Protein AF-A0A835KYF4-F1 (afdb_monomer)

Sequence (254 aa):
MPAEIASSVGGKVQNKGADIDALCVATAHREKEYFSALYTIKNRLVKDLIAVKNAYVPVIKLNFDGIEIDLLFARLPLSKIPGRGIYSNALGYLGGVSWAMLVARTCQLYPNALPATLVHKFFLIFCQWRWPLPVLLKRVDPVRLGFPVWDPRVNLADRYHLMPVITPVNPQQNSTFNVSASTRSVMVEELKIGPTATVDKLLNKRRWADLFENTEFFSQYKYYLVLMASFVSPDDQLQWSGRFESRIRHLIGQ

Secondary structure (DSSP, 8-state):
-------S----PPPS---EEEEEEEEGGGHHHHHHHHHTT--TTEEEEEEE-SSSS-EEEEEETTEEEEEEEEEE--SS----S-B-TTTTSB-HHHHHHHHHHHHHH-TT--HHHHHHHHHHHHHS--TTSPB-SSPPP----SS----TTT-TGGGG-SS-BB-SSSSP-BTTTT--HHHHHHHHHHHHHHHHHHHHHHTTSS-SGGGGPPP-HHHH-S--PPP----SSHHHHHHHHHHHHHHHGGGS--

InterPro domains:
  IPR007010 Poly(A) polymerase, RNA-binding domain [PF04926] (216-253)
  IPR007012 Poly(A) polymerase, central domain [PF04928] (84-213)
  IPR011068 Nucleotidyltransferase, class I-like, C-terminal [SSF55003] (216-252)
  IPR043519 Nucleotidyltransferase superfamily [SSF81301] (12-81)
  IPR048840 Poly(A) polymerase, nucleotidyltransferase domain [PF20750] (7-82)

Solvent-accessible surface area (backbone atoms only — not comparable to full-atom values): 15466 Å² total; per-residue (Å²): 139,79,84,87,88,91,81,88,79,85,83,73,89,79,66,100,72,73,67,43,82,40,81,46,76,47,36,61,90,44,53,69,55,56,58,50,59,51,63,68,61,74,45,98,61,54,40,76,74,43,76,44,74,90,46,100,63,25,34,34,38,30,28,50,86,85,35,46,33,40,38,35,44,47,75,38,98,35,100,58,76,67,48,78,79,58,75,34,45,57,64,15,32,46,36,71,70,45,51,51,51,56,51,51,41,40,42,72,77,42,78,87,54,52,71,76,54,44,57,32,48,42,22,52,49,62,45,66,52,69,64,49,60,67,48,64,78,59,83,83,74,88,81,76,87,84,64,81,55,70,40,51,89,80,38,71,74,53,60,70,42,55,56,33,35,41,49,79,56,87,66,30,40,57,67,33,72,56,36,29,73,66,46,47,50,54,48,42,56,59,28,57,51,38,39,59,54,41,49,36,33,75,71,68,73,47,58,76,65,69,76,50,50,65,58,65,65,87,74,73,53,99,75,84,86,87,86,85,84,87,64,95,44,74,68,51,40,67,69,42,47,63,59,53,51,52,49,53,41,70,77,71,54,125

Mean predicted aligned error: 14.29 Å

Organism: Spodoptera exigua (NCBI:txid7107)

Structure (mmCIF, N/CA/C/O backbone):
data_AF-A0A835KYF4-F1
#
_entry.id   AF-A0A835KYF4-F1
#
loop_
_atom_site.group_PDB
_atom_site.id
_atom_site.type_symbol
_atom_site.label_atom_id
_atom_site.label_alt_id
_atom_site.label_comp_id
_atom_site.label_asym_id
_atom_site.label_entity_id
_atom_site.label_seq_id
_atom_site.pdbx_PDB_ins_code
_atom_site.Cartn_x
_atom_site.Cartn_y
_atom_site.Cartn_z
_atom_site.occupancy
_atom_site.B_iso_or_equiv
_atom_site.auth_seq_id
_atom_site.auth_comp_id
_atom_site.auth_asym_id
_atom_site.auth_atom_id
_atom_site.pdbx_PDB_model_num
ATOM 1 N N . MET A 1 1 ? -43.256 29.824 20.037 1.00 21.52 1 MET A N 1
ATOM 2 C CA . MET A 1 1 ? -42.481 28.784 20.750 1.00 21.52 1 MET A CA 1
ATOM 3 C C . MET A 1 1 ? -43.081 27.432 20.381 1.00 21.52 1 MET A C 1
ATOM 5 O O . MET A 1 1 ? -44.304 27.371 20.355 1.00 21.52 1 MET A O 1
ATOM 9 N N . PRO A 1 2 ? -42.280 26.396 20.087 1.00 33.78 2 PRO A N 1
ATOM 10 C CA . PRO A 1 2 ? -41.532 26.172 18.832 1.00 33.78 2 PRO A CA 1
ATOM 11 C C . PRO A 1 2 ? -41.967 24.826 18.169 1.00 33.78 2 PRO A C 1
ATOM 13 O O . PRO A 1 2 ? -42.753 24.097 18.761 1.00 33.78 2 PRO A O 1
ATOM 16 N N . ALA A 1 3 ? -41.720 24.504 16.888 1.00 36.12 3 ALA A N 1
ATOM 17 C CA . ALA A 1 3 ? -40.445 24.279 16.177 1.00 36.12 3 ALA A CA 1
ATOM 18 C C . ALA A 1 3 ? -39.514 23.280 16.904 1.00 36.12 3 ALA A C 1
ATOM 20 O O . ALA A 1 3 ? -39.400 23.366 18.115 1.00 36.12 3 ALA A O 1
ATOM 21 N N . GLU A 1 4 ? -38.836 22.394 16.155 1.00 31.48 4 GLU A N 1
ATOM 22 C CA . GLU A 1 4 ? -38.022 21.234 16.611 1.00 31.48 4 GLU A CA 1
ATOM 23 C C . GLU A 1 4 ? -38.900 19.987 16.859 1.00 31.48 4 GLU A C 1
ATOM 25 O O . GLU A 1 4 ? -39.754 19.979 17.729 1.00 31.48 4 GLU A O 1
ATOM 30 N N . ILE A 1 5 ? -38.842 18.881 16.111 1.00 31.09 5 ILE A N 1
ATOM 31 C CA . ILE A 1 5 ? -37.703 18.144 15.556 1.00 31.09 5 ILE A CA 1
ATOM 32 C C . ILE A 1 5 ? -38.163 17.535 14.215 1.00 31.09 5 ILE A C 1
ATOM 34 O O . ILE A 1 5 ? -38.719 16.441 14.157 1.00 31.09 5 ILE A O 1
ATOM 38 N N . ALA A 1 6 ? -37.972 18.268 13.122 1.00 27.41 6 ALA A N 1
ATOM 39 C CA . ALA A 1 6 ? -38.214 17.793 11.760 1.00 27.41 6 ALA A CA 1
ATOM 40 C C . ALA A 1 6 ? -36.942 17.981 10.921 1.00 27.41 6 ALA A C 1
ATOM 42 O O . ALA A 1 6 ? -36.917 18.726 9.949 1.00 27.41 6 ALA A O 1
ATOM 43 N N . SER A 1 7 ? -35.854 17.332 11.333 1.00 30.28 7 SER A N 1
ATOM 44 C CA . SER A 1 7 ? -34.683 17.066 10.493 1.00 30.28 7 SER A CA 1
ATOM 45 C C . SER A 1 7 ? -33.848 15.965 11.153 1.00 30.28 7 SER A C 1
ATOM 47 O O . SER A 1 7 ? -33.409 16.126 12.286 1.00 30.28 7 SER A O 1
ATOM 49 N N . SER A 1 8 ? -33.687 14.810 10.496 1.00 30.67 8 SER A N 1
ATOM 50 C CA . SER A 1 8 ? -32.489 13.937 10.619 1.00 30.67 8 SER A CA 1
ATOM 51 C C . SER A 1 8 ? -32.650 12.514 10.076 1.00 30.67 8 SER A C 1
ATOM 53 O O . SER A 1 8 ? -31.661 11.791 10.060 1.00 30.67 8 SER A O 1
ATOM 55 N N . VAL A 1 9 ? -33.811 12.078 9.576 1.00 32.47 9 VAL A N 1
ATOM 56 C CA . VAL A 1 9 ? -33.918 10.715 9.011 1.00 32.47 9 VAL A CA 1
ATOM 57 C C . VAL A 1 9 ? -34.718 10.714 7.713 1.00 32.47 9 VAL A C 1
ATOM 59 O O . VAL A 1 9 ? -35.796 10.142 7.597 1.00 32.47 9 VAL A O 1
ATOM 62 N N . GLY A 1 10 ? -34.175 11.393 6.705 1.00 25.22 10 GLY A N 1
ATOM 63 C CA . GLY A 1 10 ? -34.598 11.225 5.319 1.00 25.22 10 GLY A CA 1
ATOM 64 C C . GLY A 1 10 ? -33.954 9.976 4.733 1.00 25.22 10 GLY A C 1
ATOM 65 O O . GLY A 1 10 ? -33.000 10.081 3.968 1.00 25.22 10 GLY A O 1
ATOM 66 N N . GLY A 1 11 ? -34.458 8.798 5.107 1.00 32.75 11 GLY A N 1
ATOM 67 C CA . GLY A 1 11 ? -34.168 7.570 4.380 1.00 32.75 11 GLY A CA 1
ATOM 68 C C . GLY A 1 11 ? -34.662 7.714 2.943 1.00 32.75 11 GLY A C 1
ATOM 69 O O . GLY A 1 11 ? -35.866 7.758 2.699 1.00 32.75 11 GLY A O 1
ATOM 70 N N . LYS A 1 12 ? -33.736 7.803 1.988 1.00 25.67 12 LYS A N 1
ATOM 71 C CA . LYS A 1 12 ? -34.030 7.562 0.577 1.00 25.67 12 LYS A CA 1
ATOM 72 C C . LYS A 1 12 ? -33.429 6.223 0.187 1.00 25.67 12 LYS A C 1
ATOM 74 O O . LYS A 1 12 ? -32.223 6.024 0.219 1.00 25.67 12 LYS A O 1
ATOM 79 N N . VAL A 1 13 ? -34.336 5.313 -0.143 1.00 37.34 13 VAL A N 1
ATOM 80 C CA . VAL A 1 13 ? -34.099 4.031 -0.802 1.00 37.34 13 VAL A CA 1
ATOM 81 C C . VAL A 1 13 ? -33.210 4.266 -2.028 1.00 37.34 13 VAL A C 1
ATOM 83 O O . VAL A 1 13 ? -33.614 4.997 -2.932 1.00 37.34 13 VAL A O 1
ATOM 86 N N . GLN A 1 14 ? -32.016 3.670 -2.069 1.00 30.59 14 GLN A N 1
ATOM 87 C CA . GLN A 1 14 ? -31.172 3.670 -3.267 1.00 30.59 14 GLN A CA 1
ATOM 88 C C . GLN A 1 14 ? -31.349 2.353 -4.034 1.00 30.59 14 GLN A C 1
ATOM 90 O O . GLN A 1 14 ? -31.212 1.256 -3.492 1.00 30.59 14 GLN A O 1
ATOM 95 N N . ASN A 1 15 ? -31.728 2.512 -5.304 1.00 30.33 15 ASN A N 1
ATOM 96 C CA . ASN A 1 15 ? -31.930 1.475 -6.311 1.00 30.33 15 ASN A CA 1
ATOM 97 C C . ASN A 1 15 ? -30.608 0.796 -6.721 1.00 30.33 15 ASN A C 1
ATOM 99 O O . ASN A 1 15 ? -29.521 1.296 -6.452 1.00 30.33 15 ASN A O 1
ATOM 103 N N . LYS A 1 16 ? -30.718 -0.344 -7.420 1.00 36.78 16 LYS A N 1
ATOM 104 C CA . LYS A 1 16 ? -29.606 -1.059 -8.073 1.00 36.78 16 LYS A CA 1
ATOM 105 C C . LYS A 1 16 ? -28.748 -0.102 -8.921 1.00 36.78 16 LYS A C 1
ATOM 107 O O . LYS A 1 16 ? -29.185 0.314 -9.988 1.00 36.78 16 LYS A O 1
ATOM 112 N N . GLY A 1 17 ? -27.540 0.178 -8.436 1.00 39.50 17 GLY A N 1
ATOM 113 C CA . GLY A 1 17 ? -26.557 1.084 -9.038 1.00 39.50 17 GLY A CA 1
ATOM 114 C C . GLY A 1 17 ? -25.824 1.858 -7.944 1.00 39.50 17 GLY A C 1
ATOM 115 O O . GLY A 1 17 ? -25.960 3.065 -7.872 1.00 39.50 17 GLY A O 1
ATOM 116 N N . ALA A 1 18 ? -25.171 1.152 -7.014 1.00 39.59 18 ALA A N 1
ATOM 117 C CA . ALA A 1 18 ? -24.560 1.778 -5.844 1.00 39.59 18 ALA A CA 1
ATOM 118 C C . ALA A 1 18 ? -23.304 2.571 -6.236 1.00 39.59 18 ALA A C 1
ATOM 120 O O . ALA A 1 18 ? -22.334 1.983 -6.724 1.00 39.59 18 ALA A O 1
ATOM 121 N N . ASP A 1 19 ? -23.347 3.876 -5.986 1.00 43.97 19 ASP A N 1
ATOM 122 C CA . ASP A 1 19 ? -22.224 4.801 -6.111 1.00 43.97 19 ASP A CA 1
ATOM 123 C C . ASP A 1 19 ? -21.113 4.409 -5.116 1.00 43.97 19 ASP A C 1
ATOM 125 O O . ASP A 1 19 ? -21.383 4.059 -3.963 1.00 43.97 19 ASP A O 1
ATOM 129 N N . ILE A 1 20 ? -19.850 4.426 -5.550 1.00 44.12 20 ILE A N 1
ATOM 130 C CA . ILE A 1 20 ? -18.690 4.195 -4.677 1.00 44.12 20 ILE A CA 1
ATOM 131 C C . ILE A 1 20 ? -18.086 5.547 -4.294 1.00 44.12 20 ILE A C 1
ATOM 133 O O . ILE A 1 20 ? -17.357 6.143 -5.086 1.00 44.12 20 ILE A O 1
ATOM 137 N N . ASP A 1 21 ? -18.300 5.974 -3.051 1.00 43.69 21 ASP A N 1
ATOM 138 C CA . ASP A 1 21 ? -17.586 7.104 -2.452 1.00 43.69 21 ASP A CA 1
ATOM 139 C C . ASP A 1 21 ? -16.234 6.642 -1.889 1.00 43.69 21 ASP A C 1
ATOM 141 O O . ASP A 1 21 ? -16.168 5.846 -0.946 1.00 43.69 21 ASP A O 1
ATOM 145 N N . ALA A 1 22 ? -15.124 7.145 -2.430 1.00 43.03 22 ALA A N 1
ATOM 146 C CA . ALA A 1 22 ? -13.790 6.876 -1.898 1.00 43.03 22 ALA A CA 1
ATOM 147 C C . ALA A 1 22 ? -13.038 8.175 -1.603 1.00 43.03 22 ALA A C 1
ATOM 149 O O . ALA A 1 22 ? -12.931 9.063 -2.441 1.00 43.03 22 ALA A O 1
ATOM 150 N N . LEU A 1 23 ? -12.467 8.279 -0.402 1.00 41.41 23 LEU A N 1
ATOM 151 C CA . LEU A 1 23 ? -11.658 9.425 0.002 1.00 41.41 23 LEU A CA 1
ATOM 152 C C . LEU A 1 23 ? -10.177 9.160 -0.289 1.00 41.41 23 LEU A C 1
ATOM 154 O O . LEU A 1 23 ? -9.540 8.330 0.359 1.00 41.41 23 LEU A O 1
ATOM 158 N N . CYS A 1 24 ? -9.612 9.902 -1.234 1.00 45.00 24 CYS A N 1
ATOM 159 C CA . CYS A 1 24 ? -8.178 10.003 -1.430 1.00 45.00 24 CYS A CA 1
ATOM 160 C C . CYS A 1 24 ? -7.607 11.142 -0.581 1.00 45.00 24 CYS A C 1
ATOM 162 O O . CYS A 1 24 ? -8.080 12.276 -0.625 1.00 45.00 24 CYS A O 1
ATOM 164 N N . VAL A 1 25 ? -6.565 10.844 0.189 1.00 46.09 25 VAL A N 1
ATOM 165 C CA . VAL A 1 25 ? -5.910 11.798 1.084 1.00 46.09 25 VAL A CA 1
ATOM 166 C C . VAL A 1 25 ? -4.482 12.021 0.591 1.00 46.09 25 VAL A C 1
ATOM 168 O O . VAL A 1 25 ? -3.714 11.064 0.492 1.00 46.09 25 VAL A O 1
ATOM 171 N N . ALA A 1 26 ? -4.106 13.267 0.285 1.00 48.69 26 ALA A N 1
ATOM 172 C CA . ALA A 1 26 ? -2.743 13.602 -0.138 1.00 48.69 26 ALA A CA 1
ATOM 173 C C . ALA A 1 26 ? -2.256 14.941 0.438 1.00 48.69 26 ALA A C 1
ATOM 175 O O . ALA A 1 26 ? -3.041 15.790 0.866 1.00 48.69 26 ALA A O 1
ATOM 176 N N . THR A 1 27 ? -0.935 15.133 0.447 1.00 42.09 27 THR A N 1
ATOM 177 C CA . THR A 1 27 ? -0.298 16.384 0.881 1.00 42.09 27 THR A CA 1
ATOM 178 C C . THR A 1 27 ? -0.464 17.488 -0.155 1.00 42.09 27 THR A C 1
ATOM 180 O O . THR A 1 27 ? -0.480 17.233 -1.362 1.00 42.09 27 THR A O 1
ATOM 183 N N . ALA A 1 28 ? -0.520 18.735 0.318 1.00 46.00 28 ALA A N 1
ATOM 184 C CA . ALA A 1 28 ? -0.737 19.927 -0.506 1.00 46.00 28 ALA A CA 1
ATOM 185 C C . ALA A 1 28 ? 0.225 20.060 -1.709 1.00 46.00 28 ALA A C 1
ATOM 187 O O . ALA A 1 28 ? -0.144 20.629 -2.732 1.00 46.00 28 ALA A O 1
ATOM 188 N N . HIS A 1 29 ? 1.434 19.496 -1.633 1.00 51.06 29 HIS A N 1
ATOM 189 C CA . HIS A 1 29 ? 2.438 19.588 -2.701 1.00 51.06 29 HIS A CA 1
ATOM 190 C C . HIS A 1 29 ? 2.234 18.596 -3.860 1.00 51.06 29 HIS A C 1
ATOM 192 O O . HIS A 1 29 ? 2.844 18.772 -4.909 1.00 51.06 29 HIS A O 1
ATOM 198 N N . ARG A 1 30 ? 1.380 17.570 -3.706 1.00 50.94 30 ARG A N 1
ATOM 199 C CA . ARG A 1 30 ? 1.158 16.523 -4.727 1.00 50.94 30 ARG A CA 1
ATOM 200 C C . ARG A 1 30 ? -0.231 16.566 -5.366 1.00 50.94 30 ARG A C 1
ATOM 202 O O . ARG A 1 30 ? -0.591 15.658 -6.107 1.00 50.94 30 ARG A O 1
ATOM 209 N N . GLU A 1 31 ? -1.000 17.632 -5.140 1.00 50.78 31 GLU A N 1
ATOM 210 C CA . GLU A 1 31 ? -2.327 17.825 -5.746 1.00 50.78 31 GLU A CA 1
ATOM 211 C C . GLU A 1 31 ? -2.260 17.757 -7.282 1.00 50.78 31 GLU A C 1
ATOM 213 O O . GLU A 1 31 ? -2.999 17.004 -7.914 1.00 50.78 31 GLU A O 1
ATOM 218 N N . LYS A 1 32 ? -1.293 18.455 -7.896 1.00 51.28 32 LYS A N 1
ATOM 219 C CA . LYS A 1 32 ? -1.077 18.402 -9.352 1.00 51.28 32 LYS A CA 1
ATOM 220 C C . LYS A 1 32 ? -0.760 16.992 -9.854 1.00 51.28 32 LYS A C 1
ATOM 222 O O . LYS A 1 32 ? -1.222 16.632 -10.932 1.00 51.28 32 LYS A O 1
ATOM 227 N N . GLU A 1 33 ? -0.013 16.209 -9.077 1.00 54.75 33 GLU A N 1
ATOM 228 C CA . GLU A 1 33 ? 0.380 14.837 -9.418 1.00 54.75 33 GLU A CA 1
ATOM 229 C C . GLU A 1 33 ? -0.772 13.840 -9.269 1.00 54.75 33 GLU A C 1
ATOM 231 O O . GLU A 1 33 ? -0.898 12.927 -10.077 1.00 54.75 33 GLU A O 1
ATOM 236 N N . TYR A 1 34 ? -1.650 14.031 -8.280 1.00 53.25 34 TYR A N 1
ATOM 237 C CA . TYR A 1 34 ? -2.863 13.229 -8.117 1.00 53.25 34 TYR A CA 1
ATOM 238 C C . TYR A 1 34 ? -3.783 13.373 -9.333 1.00 53.25 34 TYR A C 1
ATOM 240 O O . TYR A 1 34 ? -4.160 12.383 -9.964 1.00 53.25 34 TYR A O 1
ATOM 248 N N . PHE A 1 35 ? -4.078 14.614 -9.727 1.00 54.59 35 PHE A N 1
ATOM 249 C CA . PHE A 1 35 ? -4.917 14.862 -10.894 1.00 54.59 35 PHE A CA 1
ATOM 250 C C . PHE A 1 35 ? -4.217 14.460 -12.205 1.00 54.59 35 PHE A C 1
ATOM 252 O O . PHE A 1 35 ? -4.889 13.934 -13.088 1.00 54.59 35 PHE A O 1
ATOM 259 N N . SER A 1 36 ? -2.894 14.638 -12.353 1.00 53.25 36 SER A N 1
ATOM 260 C CA . SER A 1 36 ? -2.168 14.243 -13.576 1.00 53.25 36 SER A CA 1
ATOM 261 C C . SER A 1 36 ? -2.010 12.724 -13.731 1.00 53.25 36 SER A C 1
ATOM 263 O O . SER A 1 36 ? -2.220 12.198 -14.828 1.00 53.25 36 SER A O 1
ATOM 265 N N . ALA A 1 37 ? -1.734 11.994 -12.645 1.00 46.41 37 ALA A N 1
ATOM 266 C CA . ALA A 1 37 ? -1.675 10.534 -12.646 1.00 46.41 37 ALA A CA 1
ATOM 267 C C . ALA A 1 37 ? -3.019 9.918 -13.068 1.00 46.41 37 ALA A C 1
ATOM 269 O O . ALA A 1 37 ? -3.035 8.911 -13.769 1.00 46.41 37 ALA A O 1
ATOM 270 N N . LEU A 1 38 ? -4.141 10.562 -12.727 1.00 49.62 38 LEU A N 1
ATOM 271 C CA . LEU A 1 38 ? -5.488 10.096 -13.070 1.00 49.62 38 LEU A CA 1
ATOM 272 C C . LEU A 1 38 ? -5.905 10.404 -14.516 1.00 49.62 38 LEU A C 1
ATOM 274 O O . LEU A 1 38 ? -6.565 9.572 -15.135 1.00 49.62 38 LEU A O 1
ATOM 278 N N . TYR A 1 39 ? -5.449 11.511 -15.119 1.00 45.66 39 TYR A N 1
ATOM 279 C CA . TYR A 1 39 ? -5.618 11.720 -16.571 1.00 45.66 39 TYR A CA 1
ATOM 280 C C . TYR A 1 39 ? -4.859 10.682 -17.410 1.00 45.66 39 TYR A C 1
ATOM 282 O O . TYR A 1 39 ? -5.252 10.410 -18.544 1.00 45.66 39 TYR A O 1
ATOM 290 N N . THR A 1 40 ? -3.826 10.060 -16.837 1.00 44.81 40 THR A N 1
ATOM 291 C CA . THR A 1 40 ? -3.079 8.957 -17.461 1.00 44.81 40 THR A CA 1
ATOM 292 C C . THR A 1 40 ? -3.880 7.640 -17.450 1.00 44.81 40 THR A C 1
ATOM 294 O O . THR A 1 40 ? -3.588 6.737 -18.227 1.00 44.81 40 THR A O 1
ATOM 297 N N . ILE A 1 41 ? -4.944 7.541 -16.637 1.00 44.31 41 ILE A N 1
ATOM 298 C CA . ILE A 1 41 ? -5.859 6.381 -16.564 1.00 44.31 41 ILE A CA 1
ATOM 299 C C . ILE A 1 41 ? -6.991 6.474 -17.612 1.00 44.31 41 ILE A C 1
ATOM 301 O O . ILE A 1 41 ? -7.870 5.616 -17.659 1.00 44.31 41 ILE A O 1
ATOM 305 N N . LYS A 1 42 ? -6.976 7.467 -18.519 1.00 45.41 42 LYS A N 1
ATOM 306 C CA . LYS A 1 42 ? -7.907 7.505 -19.661 1.00 45.41 42 LYS A CA 1
ATOM 307 C C . LYS A 1 42 ? -7.725 6.263 -20.551 1.00 45.41 42 LYS A C 1
ATOM 309 O O . LYS A 1 42 ? -6.853 6.214 -21.411 1.00 45.41 42 LYS A O 1
ATOM 314 N N . ASN A 1 43 ? -8.589 5.271 -20.359 1.00 51.78 43 ASN A N 1
ATOM 315 C CA . ASN A 1 43 ? -8.747 4.077 -21.191 1.00 51.78 43 ASN A CA 1
ATOM 316 C C . ASN A 1 43 ? -10.245 3.916 -21.525 1.00 51.78 43 ASN A C 1
ATOM 318 O O . ASN A 1 43 ? -11.094 4.447 -20.815 1.00 51.78 43 ASN A O 1
ATOM 322 N N . ARG A 1 44 ? -10.587 3.164 -22.578 1.00 49.88 44 ARG A N 1
ATOM 323 C CA . ARG A 1 44 ? -11.949 2.914 -23.096 1.00 49.88 44 ARG A CA 1
ATOM 324 C C . ARG A 1 44 ? -12.970 2.411 -22.058 1.00 49.88 44 ARG A C 1
ATOM 326 O O . ARG A 1 44 ? -14.164 2.460 -22.333 1.00 49.88 44 ARG A O 1
ATOM 333 N N . LEU A 1 45 ? -12.512 1.916 -20.905 1.00 45.97 45 LEU A N 1
ATOM 334 C CA . LEU A 1 45 ? -13.341 1.398 -19.806 1.00 45.97 45 LEU A CA 1
ATOM 335 C C . LEU A 1 45 ? -13.749 2.461 -18.772 1.00 45.97 45 LEU A C 1
ATOM 337 O O . LEU A 1 45 ? -14.668 2.218 -17.996 1.00 45.97 45 LEU A O 1
ATOM 341 N N . VAL A 1 46 ? -13.076 3.614 -18.757 1.00 57.03 46 VAL A N 1
ATOM 342 C CA . VAL A 1 46 ? -13.417 4.753 -17.897 1.00 57.03 46 VAL A CA 1
ATOM 343 C C . VAL A 1 46 ? -14.221 5.737 -18.738 1.00 57.03 46 VAL A C 1
ATOM 345 O O . VAL A 1 46 ? -13.686 6.363 -19.656 1.00 57.03 46 VAL A O 1
ATOM 348 N N . LYS A 1 47 ? -15.509 5.856 -18.435 1.00 61.28 47 LYS A N 1
ATOM 349 C CA . LYS A 1 47 ? -16.419 6.834 -19.033 1.00 61.28 47 LYS A CA 1
ATOM 350 C C . LYS A 1 47 ? -16.672 7.958 -18.034 1.00 61.28 47 LYS A C 1
ATOM 352 O O . LYS A 1 47 ? -16.394 7.812 -16.849 1.00 61.28 47 LYS A O 1
ATOM 357 N N . ASP A 1 48 ? -17.123 9.103 -18.531 1.00 75.25 48 ASP A N 1
ATOM 358 C CA . ASP A 1 48 ? -17.615 10.207 -17.696 1.00 75.25 48 ASP A CA 1
ATOM 359 C C . ASP A 1 48 ? -16.629 10.681 -16.608 1.00 75.25 48 ASP A C 1
ATOM 361 O O . ASP A 1 48 ? -17.022 11.113 -15.529 1.00 75.25 48 ASP A O 1
ATOM 365 N N . LEU A 1 49 ? -15.321 10.609 -16.897 1.00 66.94 49 LEU A N 1
ATOM 366 C CA . LEU A 1 49 ? -14.267 11.096 -16.006 1.00 66.94 49 LEU A CA 1
ATOM 367 C C . LEU A 1 49 ? -14.322 12.626 -15.916 1.00 66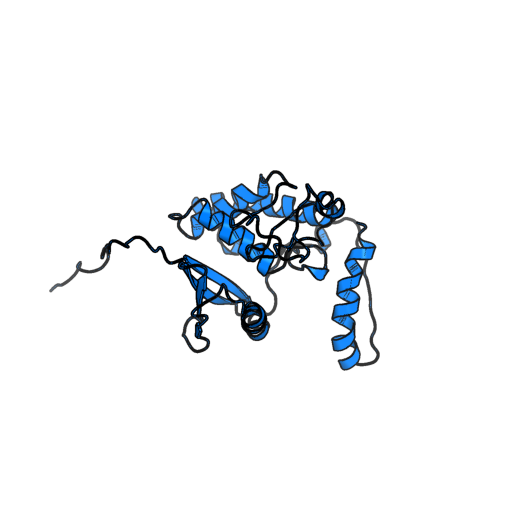.94 49 LEU A C 1
ATOM 369 O O . LEU A 1 49 ? -13.882 13.329 -16.831 1.00 66.94 49 LEU A O 1
ATOM 373 N N . ILE A 1 50 ? -14.800 13.135 -14.785 1.00 71.06 50 ILE A N 1
ATOM 374 C CA . ILE A 1 50 ? -14.939 14.559 -14.495 1.00 71.06 50 ILE A CA 1
ATOM 375 C C . ILE A 1 50 ? -14.135 14.880 -13.238 1.00 71.06 50 ILE A C 1
ATOM 377 O O . ILE A 1 50 ? -14.430 14.400 -12.150 1.00 71.06 50 ILE A O 1
ATOM 381 N N . ALA A 1 51 ? -13.129 15.741 -13.377 1.00 59.44 51 ALA A N 1
ATOM 382 C CA . ALA A 1 51 ? -12.382 16.273 -12.242 1.00 59.44 51 ALA A CA 1
ATOM 383 C C . ALA A 1 51 ? -12.906 17.669 -11.881 1.00 59.44 51 ALA A C 1
ATOM 385 O O . ALA A 1 51 ? -12.678 18.633 -12.614 1.00 59.44 51 ALA A O 1
ATOM 386 N N . VAL A 1 52 ? -13.567 17.788 -10.732 1.00 68.62 52 VAL A N 1
ATOM 387 C CA . VAL A 1 52 ? -14.038 19.058 -10.172 1.00 68.62 52 VAL A CA 1
ATOM 388 C C . VAL A 1 52 ? -12.998 19.564 -9.178 1.00 68.62 52 VAL A C 1
ATOM 390 O O . VAL A 1 52 ? -12.971 19.173 -8.014 1.00 68.62 52 VAL A O 1
ATOM 393 N N . LYS A 1 53 ? -12.105 20.431 -9.662 1.00 61.28 53 LYS A N 1
ATOM 394 C CA . LYS A 1 53 ? -10.948 20.926 -8.894 1.00 61.28 53 LYS A CA 1
ATOM 395 C C . LYS A 1 53 ? -11.268 22.126 -8.001 1.00 61.28 53 LYS A C 1
ATOM 397 O O . LYS A 1 53 ? -10.654 22.287 -6.958 1.00 61.28 53 LYS A O 1
ATOM 402 N N . ASN A 1 54 ? -12.242 22.946 -8.396 1.00 59.41 54 ASN A N 1
ATOM 403 C CA . ASN A 1 54 ? -12.545 24.230 -7.748 1.00 59.41 54 ASN A CA 1
ATOM 404 C C . ASN A 1 54 ? -13.703 24.145 -6.734 1.00 59.41 54 ASN A C 1
ATOM 406 O O . ASN A 1 54 ? -14.319 25.158 -6.417 1.00 59.41 54 ASN A O 1
ATOM 410 N N . ALA A 1 55 ? -14.042 22.943 -6.262 1.00 56.53 55 ALA A N 1
ATOM 411 C CA . ALA A 1 55 ? -15.051 22.750 -5.225 1.00 56.53 55 ALA A CA 1
ATOM 412 C C . ALA A 1 55 ? -14.435 22.888 -3.823 1.00 56.53 55 ALA A C 1
ATOM 414 O O . ALA A 1 55 ? -13.232 22.703 -3.648 1.00 56.53 55 ALA A O 1
ATOM 415 N N . TYR A 1 56 ? -15.272 23.161 -2.814 1.00 46.31 56 TYR A N 1
ATOM 416 C CA . TYR A 1 56 ? -14.848 23.195 -1.405 1.00 46.31 56 TYR A CA 1
ATOM 417 C C . TYR A 1 56 ? -14.144 21.890 -0.980 1.00 46.31 56 TYR A C 1
ATOM 419 O O . TYR A 1 56 ? -13.153 21.927 -0.254 1.00 46.31 56 TYR A O 1
ATOM 427 N N . VAL A 1 57 ? -14.607 20.750 -1.508 1.00 49.84 57 VAL A N 1
ATOM 428 C CA . VAL A 1 57 ? -13.899 19.462 -1.502 1.00 49.84 57 VAL A CA 1
ATOM 429 C C . VAL A 1 57 ? -13.718 19.030 -2.958 1.00 49.84 57 VAL A C 1
ATOM 431 O O . VAL A 1 57 ? -14.721 18.738 -3.616 1.00 49.84 57 VAL A O 1
ATOM 434 N N . PRO A 1 58 ? -12.487 19.012 -3.499 1.00 59.34 58 PRO A N 1
ATOM 435 C CA . PRO A 1 58 ? -12.262 18.557 -4.862 1.00 59.34 58 PRO A CA 1
ATOM 436 C C . PRO A 1 58 ? -12.687 17.095 -5.024 1.00 59.34 58 PRO A C 1
ATOM 438 O O . PRO A 1 58 ? -12.450 16.269 -4.143 1.00 59.34 58 PRO A O 1
ATOM 441 N N . VAL A 1 59 ? -13.312 16.765 -6.150 1.00 62.22 59 VAL A N 1
ATOM 442 C CA . VAL A 1 59 ? -13.832 15.417 -6.419 1.00 62.22 59 VAL A CA 1
ATOM 443 C C . VAL A 1 59 ? -13.509 15.003 -7.842 1.00 62.22 59 VAL A C 1
ATOM 445 O O . VAL A 1 59 ? -13.525 15.821 -8.764 1.00 62.22 59 VAL A O 1
ATOM 448 N N . ILE A 1 60 ? -13.204 13.726 -8.028 1.00 63.69 60 ILE A N 1
ATOM 449 C CA . ILE A 1 60 ? -13.107 13.110 -9.344 1.00 63.69 60 ILE A CA 1
ATOM 450 C C . ILE A 1 60 ? -14.226 12.096 -9.448 1.00 63.69 60 ILE A C 1
ATOM 452 O O . ILE A 1 60 ? -14.212 11.089 -8.751 1.00 63.69 60 ILE A O 1
ATOM 456 N N . LYS A 1 61 ? -15.173 12.372 -10.331 1.00 65.81 61 LYS A N 1
ATOM 457 C CA . LYS A 1 61 ? -16.245 11.452 -10.678 1.00 65.81 61 LYS A CA 1
ATOM 458 C C . LYS A 1 61 ? -15.812 10.646 -11.886 1.00 65.81 61 LYS A C 1
ATOM 460 O O . LYS A 1 61 ? -15.194 11.202 -12.797 1.00 65.81 61 LYS A O 1
ATOM 465 N N . LEU A 1 62 ? -16.101 9.357 -11.907 1.00 69.62 62 LEU A N 1
ATOM 466 C CA . LEU A 1 62 ? -15.903 8.525 -13.086 1.00 69.62 62 LEU A CA 1
ATOM 467 C C . LEU A 1 62 ? -16.904 7.381 -13.109 1.00 69.62 62 LEU A C 1
ATOM 469 O O . LEU A 1 62 ? -17.294 6.872 -12.065 1.00 69.62 62 LEU A O 1
ATOM 473 N N . ASN A 1 63 ? -17.269 6.946 -14.308 1.00 61.81 63 ASN A N 1
ATOM 474 C CA . ASN A 1 63 ? -18.024 5.725 -14.515 1.00 61.81 63 ASN A CA 1
ATOM 475 C C . ASN A 1 63 ? -17.063 4.617 -14.959 1.00 61.81 63 ASN A C 1
ATOM 477 O O . ASN A 1 63 ? -16.390 4.723 -15.989 1.00 61.81 63 ASN A O 1
ATOM 481 N N . PHE A 1 64 ? -16.978 3.554 -14.167 1.00 60.16 64 PHE A N 1
ATOM 482 C CA . PHE A 1 64 ? -16.179 2.379 -14.479 1.00 60.16 64 PHE A CA 1
ATOM 483 C C . PHE A 1 64 ? -17.106 1.187 -14.697 1.00 60.16 64 PHE A C 1
ATOM 485 O O . PHE A 1 64 ? -17.675 0.664 -13.744 1.00 60.16 64 PHE A O 1
ATOM 492 N N . ASP A 1 65 ? -17.252 0.756 -15.952 1.00 61.22 65 ASP A N 1
ATOM 493 C CA . ASP A 1 65 ? -18.071 -0.412 -16.321 1.00 61.22 65 ASP A CA 1
ATOM 494 C C . ASP A 1 65 ? -19.528 -0.354 -15.798 1.00 61.22 65 ASP A C 1
ATOM 496 O O . ASP A 1 65 ? -20.091 -1.344 -15.340 1.00 61.22 65 ASP A O 1
ATOM 500 N N . GLY A 1 66 ? -20.142 0.836 -15.836 1.00 56.38 66 GLY A N 1
ATOM 501 C CA . GLY A 1 66 ? -21.511 1.069 -15.365 1.00 56.38 66 GLY A CA 1
ATOM 502 C C . GLY A 1 66 ? -21.631 1.395 -13.873 1.00 56.38 66 GLY A C 1
ATOM 503 O O . GLY A 1 66 ? -22.748 1.582 -13.399 1.00 56.38 66 GLY A O 1
ATOM 504 N N . ILE A 1 67 ? -20.514 1.480 -13.145 1.00 55.38 67 ILE A N 1
ATOM 505 C CA . ILE A 1 67 ? -20.465 1.832 -11.721 1.00 55.38 67 ILE A CA 1
ATOM 506 C C . ILE A 1 67 ? -19.982 3.275 -11.584 1.00 55.38 67 ILE A C 1
ATOM 508 O O . ILE A 1 67 ? -18.884 3.602 -12.041 1.00 55.38 67 ILE A O 1
ATOM 512 N N . GLU A 1 68 ? -20.781 4.128 -10.949 1.00 57.19 68 GLU A N 1
ATOM 513 C CA . GLU A 1 68 ? -20.384 5.498 -10.621 1.00 57.19 68 GLU A CA 1
ATOM 514 C C . GLU A 1 68 ? -19.437 5.496 -9.414 1.00 57.19 68 GLU A C 1
ATOM 516 O O . GLU A 1 68 ? -19.673 4.836 -8.402 1.00 57.19 68 GLU A O 1
ATOM 521 N N . ILE A 1 69 ? -18.309 6.188 -9.549 1.00 58.00 69 ILE A N 1
ATOM 522 C CA . ILE A 1 69 ? -17.259 6.273 -8.537 1.00 58.00 69 ILE A CA 1
ATOM 523 C C . ILE A 1 69 ? -16.936 7.746 -8.304 1.00 58.00 69 ILE A C 1
ATOM 525 O O . ILE A 1 69 ? -16.448 8.430 -9.207 1.00 58.00 69 ILE A O 1
ATOM 529 N N . ASP A 1 70 ? -17.128 8.191 -7.067 1.00 58.06 70 ASP A N 1
ATOM 530 C CA . ASP A 1 70 ? -16.797 9.525 -6.585 1.00 58.06 70 ASP A CA 1
ATOM 531 C C . ASP A 1 70 ? -15.531 9.450 -5.717 1.00 58.06 70 ASP A C 1
ATOM 533 O O . ASP A 1 70 ? -15.532 9.031 -4.559 1.00 58.06 70 ASP A O 1
ATOM 537 N N . LEU A 1 71 ? -14.400 9.860 -6.288 1.00 57.81 71 LEU A N 1
ATOM 538 C CA . LEU A 1 71 ? -13.124 9.973 -5.588 1.00 57.81 71 LEU A CA 1
ATOM 539 C C . LEU A 1 71 ? -12.996 11.374 -4.984 1.00 57.81 71 LEU A C 1
ATOM 541 O O . LEU A 1 71 ? -12.543 12.316 -5.641 1.00 57.81 71 LEU A O 1
ATOM 545 N N . LEU A 1 72 ? -13.387 11.521 -3.724 1.00 55.91 72 LEU A N 1
ATOM 546 C CA . LEU A 1 72 ? -13.193 12.746 -2.955 1.00 55.91 72 LEU A CA 1
ATOM 547 C C . LEU A 1 72 ? -11.706 12.942 -2.656 1.00 55.91 72 LEU A C 1
ATOM 549 O O . LEU A 1 72 ? -11.000 11.993 -2.328 1.00 55.91 72 LEU A O 1
ATOM 553 N N . PHE A 1 73 ? -11.220 14.174 -2.734 1.00 51.19 73 PHE A N 1
ATOM 554 C CA . PHE A 1 73 ? -9.845 14.521 -2.404 1.00 51.19 73 PHE A CA 1
ATOM 555 C C . PHE A 1 73 ? -9.804 15.373 -1.136 1.00 51.19 73 PHE A C 1
ATOM 557 O O . PHE A 1 73 ? -10.276 16.509 -1.115 1.00 51.19 73 PHE A O 1
ATOM 564 N N . ALA A 1 74 ? -9.192 14.844 -0.077 1.00 46.53 74 ALA A N 1
ATOM 565 C CA . ALA A 1 74 ? -8.846 15.620 1.104 1.00 46.53 74 ALA A CA 1
ATOM 566 C C . ALA A 1 74 ? -7.401 16.111 1.002 1.00 46.53 74 ALA A C 1
ATOM 568 O O . ALA A 1 74 ? -6.441 15.335 1.070 1.00 46.53 74 ALA A O 1
ATOM 569 N N . ARG A 1 75 ? -7.262 17.434 0.891 1.00 46.91 75 ARG A N 1
ATOM 570 C CA . ARG A 1 75 ? -5.980 18.127 0.987 1.00 46.91 75 ARG A CA 1
ATOM 571 C C . ARG A 1 75 ? -5.556 18.200 2.449 1.00 46.91 75 ARG A C 1
ATOM 573 O O . ARG A 1 75 ? -6.147 18.951 3.224 1.00 46.91 75 ARG A O 1
ATOM 580 N N . LEU A 1 76 ? -4.503 17.476 2.817 1.00 41.91 76 LEU A N 1
ATOM 581 C CA . LEU A 1 76 ? -3.866 17.672 4.116 1.00 41.91 76 LEU A CA 1
ATOM 582 C C . LEU A 1 76 ? -2.869 18.840 4.026 1.00 41.91 76 LEU A C 1
ATOM 584 O O . LEU A 1 76 ? -1.980 18.806 3.165 1.00 41.91 76 LEU A O 1
ATOM 588 N N . PRO A 1 77 ? -2.963 19.857 4.906 1.00 39.78 77 PRO A N 1
ATOM 589 C CA . PRO A 1 77 ? -2.006 20.960 4.994 1.00 39.78 77 PRO A CA 1
ATOM 590 C C . PRO A 1 77 ? -0.721 20.496 5.700 1.00 39.78 77 PRO A C 1
ATOM 592 O O . PRO A 1 77 ? -0.296 21.061 6.701 1.00 39.78 77 PRO A O 1
ATOM 595 N N . LEU A 1 78 ? -0.128 19.411 5.206 1.00 38.34 78 LEU A N 1
ATOM 596 C CA . LEU A 1 78 ? 1.082 18.812 5.749 1.00 38.34 78 LEU A CA 1
ATOM 597 C C . LEU A 1 78 ? 2.148 18.818 4.649 1.00 38.34 78 LEU A C 1
ATOM 599 O O . LEU A 1 78 ? 1.896 18.374 3.527 1.00 38.34 78 LEU A O 1
ATOM 603 N N . SER A 1 79 ? 3.341 19.324 4.965 1.00 35.44 79 SER A N 1
ATOM 604 C CA . SER A 1 79 ? 4.491 19.361 4.046 1.00 35.44 79 SER A CA 1
ATOM 605 C C . SER A 1 79 ? 5.127 17.980 3.827 1.00 35.44 79 SER A C 1
ATOM 607 O O . SER A 1 79 ? 5.881 17.778 2.878 1.00 35.44 79 SER A O 1
ATOM 609 N N . LYS A 1 80 ? 4.773 17.003 4.670 1.00 41.31 80 LYS A N 1
ATOM 610 C CA . LYS A 1 80 ? 5.094 15.573 4.577 1.00 41.31 80 LYS A CA 1
ATOM 611 C C . LYS A 1 80 ? 3.873 14.776 5.039 1.00 41.31 80 LYS A C 1
ATOM 613 O O . LYS A 1 80 ? 3.196 15.211 5.965 1.00 41.31 80 LYS A O 1
ATOM 618 N N . ILE A 1 81 ? 3.588 13.621 4.431 1.00 41.91 81 ILE A N 1
ATOM 619 C CA . ILE A 1 81 ? 2.668 12.654 5.052 1.00 41.91 81 ILE A CA 1
ATOM 620 C C . ILE A 1 81 ? 3.393 12.185 6.323 1.00 41.91 81 ILE A C 1
ATOM 622 O O . ILE A 1 81 ? 4.498 11.655 6.179 1.00 41.91 81 ILE A O 1
ATOM 626 N N . PRO A 1 82 ? 2.857 12.403 7.539 1.00 43.00 82 PRO A N 1
ATOM 627 C CA . PRO A 1 82 ? 3.409 11.788 8.739 1.00 43.00 82 PRO A CA 1
ATOM 628 C C . PRO A 1 82 ? 3.322 10.282 8.518 1.00 43.00 82 PRO A C 1
ATOM 630 O O . PRO A 1 82 ? 2.246 9.748 8.244 1.00 43.00 82 PRO A O 1
ATOM 633 N N . GLY A 1 83 ? 4.468 9.622 8.457 1.00 58.69 83 GLY A N 1
ATOM 634 C CA . GLY A 1 83 ? 4.560 8.315 7.834 1.00 58.69 83 GLY A CA 1
ATOM 635 C C . GLY A 1 83 ? 5.319 7.363 8.722 1.00 58.69 83 GLY A C 1
ATOM 636 O O . GLY A 1 83 ? 6.458 7.634 9.088 1.00 58.69 83 GLY A O 1
ATOM 637 N N . ARG A 1 84 ? 4.733 6.191 8.952 1.00 70.38 84 ARG A N 1
ATOM 638 C CA . ARG A 1 84 ? 5.381 5.005 9.535 1.00 70.38 84 ARG A CA 1
ATOM 639 C C . ARG A 1 84 ? 6.493 4.417 8.637 1.00 70.38 84 ARG A C 1
ATOM 641 O O . ARG A 1 84 ? 6.765 3.230 8.675 1.00 70.38 84 ARG A O 1
ATOM 648 N N . GLY A 1 85 ? 7.073 5.214 7.732 1.00 74.19 85 GLY A N 1
ATOM 649 C CA . GLY A 1 85 ? 8.150 4.811 6.818 1.00 74.19 85 GLY A CA 1
ATOM 650 C C . GLY A 1 85 ? 7.762 3.892 5.648 1.00 74.19 85 GLY A C 1
ATOM 651 O O . GLY A 1 85 ? 8.636 3.518 4.876 1.00 74.19 85 GLY A O 1
ATOM 652 N N . ILE A 1 86 ? 6.480 3.552 5.469 1.00 82.81 86 ILE A N 1
ATOM 653 C CA . ILE A 1 86 ? 6.026 2.506 4.525 1.00 82.81 86 ILE A CA 1
ATOM 654 C C . ILE A 1 86 ? 5.375 3.018 3.222 1.00 82.81 86 ILE A C 1
ATOM 656 O O . ILE A 1 86 ? 4.577 2.314 2.603 1.00 82.81 86 ILE A O 1
ATOM 660 N N . TYR A 1 87 ? 5.681 4.245 2.784 1.00 83.69 87 TYR A N 1
ATOM 661 C CA . TYR A 1 87 ? 5.127 4.831 1.552 1.00 83.69 87 TYR A CA 1
ATOM 662 C C . TYR A 1 87 ? 6.238 5.215 0.565 1.00 83.69 87 TYR A C 1
ATOM 664 O O . TYR A 1 87 ? 6.857 6.264 0.720 1.00 83.69 87 TYR A O 1
ATOM 672 N N . SER A 1 88 ? 6.490 4.375 -0.448 1.00 78.50 88 SER A N 1
ATOM 673 C CA . SER A 1 88 ? 7.333 4.666 -1.627 1.00 78.50 88 SER A CA 1
ATOM 674 C C . SER A 1 88 ? 7.490 3.425 -2.519 1.00 78.50 88 SER A C 1
ATOM 676 O O . SER A 1 88 ? 8.240 2.509 -2.184 1.00 78.50 88 SER A O 1
ATOM 678 N N . ASN A 1 89 ? 6.867 3.413 -3.704 1.00 80.88 89 ASN A N 1
ATOM 679 C CA . ASN A 1 89 ? 7.056 2.316 -4.669 1.00 80.88 89 ASN A CA 1
ATOM 680 C C . ASN A 1 89 ? 8.502 2.199 -5.177 1.00 80.88 89 ASN A C 1
ATOM 682 O O . ASN A 1 89 ? 8.968 1.101 -5.475 1.00 80.88 89 ASN A O 1
ATOM 686 N N . ALA A 1 90 ? 9.226 3.319 -5.271 1.00 74.75 90 ALA A N 1
ATOM 687 C CA . ALA A 1 90 ? 10.615 3.324 -5.726 1.00 74.75 90 ALA A CA 1
ATOM 688 C C . ALA A 1 90 ? 11.539 2.557 -4.764 1.00 74.75 90 ALA A C 1
ATOM 690 O O . ALA A 1 90 ? 12.439 1.853 -5.223 1.00 74.75 90 ALA A O 1
ATOM 691 N N . LEU A 1 91 ? 11.260 2.645 -3.458 1.00 76.31 91 LEU A N 1
ATOM 692 C CA . LEU A 1 91 ? 12.016 1.994 -2.383 1.00 76.31 91 LEU A CA 1
ATOM 693 C C . LEU A 1 91 ? 11.504 0.586 -2.033 1.00 76.31 91 LEU A C 1
ATOM 695 O O . LEU A 1 91 ? 12.006 -0.022 -1.094 1.00 76.31 91 LEU A O 1
ATOM 699 N N . GLY A 1 92 ? 10.517 0.063 -2.766 1.00 82.19 92 GLY A N 1
ATOM 700 C CA . GLY A 1 92 ? 9.941 -1.263 -2.516 1.00 82.19 92 GLY A CA 1
ATOM 701 C C . GLY A 1 92 ? 8.800 -1.296 -1.497 1.00 82.19 92 GLY A C 1
ATOM 702 O O . GLY A 1 92 ? 8.371 -2.370 -1.095 1.00 82.19 92 GLY A O 1
ATOM 703 N N . TYR A 1 93 ? 8.268 -0.143 -1.100 1.00 86.69 93 TYR A N 1
ATOM 704 C CA . TYR A 1 93 ? 7.032 -0.039 -0.322 1.00 86.69 93 TYR A CA 1
ATOM 705 C C . TYR A 1 93 ? 5.819 0.207 -1.231 1.00 86.69 93 TYR A 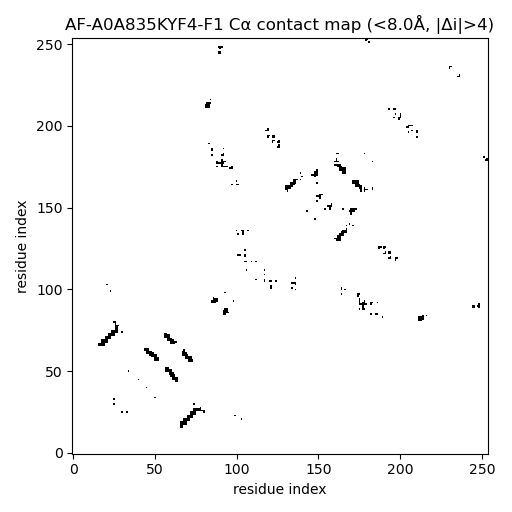C 1
ATOM 707 O O . TYR A 1 93 ? 5.927 0.241 -2.455 1.00 86.69 93 TYR A O 1
ATOM 715 N N . LEU A 1 94 ? 4.630 0.394 -0.660 1.00 85.69 94 LEU A N 1
ATOM 716 C CA . LEU A 1 94 ? 3.435 0.678 -1.452 1.00 85.69 94 LEU A CA 1
ATOM 717 C C . LEU A 1 94 ? 3.384 2.151 -1.891 1.00 85.69 94 LEU A C 1
ATOM 719 O O . LEU A 1 94 ? 3.683 3.066 -1.123 1.00 85.69 94 LEU A O 1
ATOM 723 N N . GLY A 1 95 ? 2.978 2.376 -3.143 1.00 82.06 95 GLY A N 1
ATOM 724 C CA . GLY A 1 95 ? 2.590 3.692 -3.655 1.00 82.06 95 GLY A CA 1
ATOM 725 C C . GLY A 1 95 ? 1.084 3.939 -3.529 1.00 82.06 95 GLY A C 1
ATOM 726 O O . GLY A 1 95 ? 0.324 3.038 -3.175 1.00 82.06 95 GLY A O 1
ATOM 727 N N . GLY A 1 96 ? 0.639 5.153 -3.866 1.00 79.00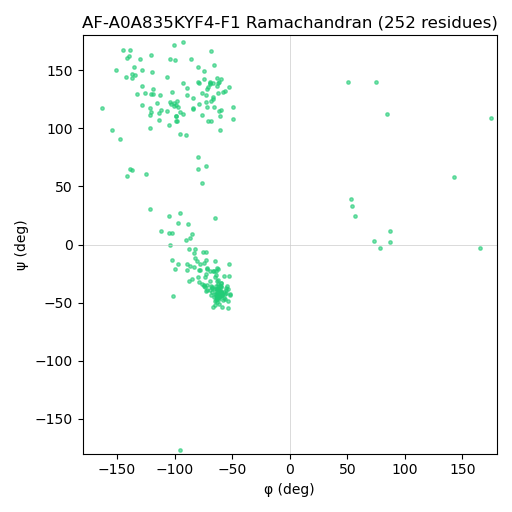 96 GLY A N 1
ATOM 728 C CA . GLY A 1 96 ? -0.759 5.575 -3.705 1.00 79.00 96 GLY A CA 1
ATOM 729 C C . GLY A 1 96 ? -1.779 4.669 -4.401 1.00 79.00 96 GLY A C 1
ATOM 730 O O . GLY A 1 96 ? -2.787 4.320 -3.798 1.00 79.00 96 GLY A O 1
ATOM 731 N N . VAL A 1 97 ? -1.490 4.209 -5.624 1.00 78.56 97 VAL A N 1
ATOM 732 C CA . VAL A 1 97 ? -2.383 3.295 -6.363 1.00 78.56 97 VAL A CA 1
ATOM 733 C C . VAL A 1 97 ? -2.527 1.952 -5.642 1.00 78.56 97 VAL A C 1
ATOM 735 O O . VAL A 1 97 ? -3.635 1.441 -5.507 1.00 78.56 97 VAL A O 1
ATOM 738 N N . SER A 1 98 ? -1.431 1.396 -5.121 1.00 86.19 98 SER A N 1
ATOM 739 C CA . SER A 1 98 ? -1.459 0.136 -4.373 1.00 86.19 98 SER A CA 1
ATOM 740 C C . SER A 1 98 ? -2.287 0.270 -3.095 1.00 86.19 98 SER A C 1
ATOM 742 O O . SER A 1 98 ? -3.162 -0.556 -2.848 1.00 86.19 98 SER A O 1
ATOM 744 N N . TRP A 1 99 ? -2.077 1.343 -2.321 1.00 85.88 99 TRP A N 1
ATOM 745 C CA . TRP A 1 99 ? -2.881 1.629 -1.128 1.00 85.88 99 TRP A CA 1
ATOM 746 C C . TRP A 1 99 ? -4.366 1.800 -1.461 1.00 85.88 99 TRP A C 1
ATOM 748 O O . TRP A 1 99 ? -5.208 1.209 -0.788 1.00 85.88 99 TRP A O 1
ATOM 758 N N . ALA A 1 100 ? -4.693 2.532 -2.529 1.00 79.19 100 ALA A N 1
ATOM 759 C CA . ALA A 1 100 ? -6.071 2.719 -2.973 1.00 79.19 100 ALA A CA 1
ATOM 760 C C . ALA A 1 100 ? -6.752 1.387 -3.322 1.00 79.19 100 ALA A C 1
ATOM 762 O O .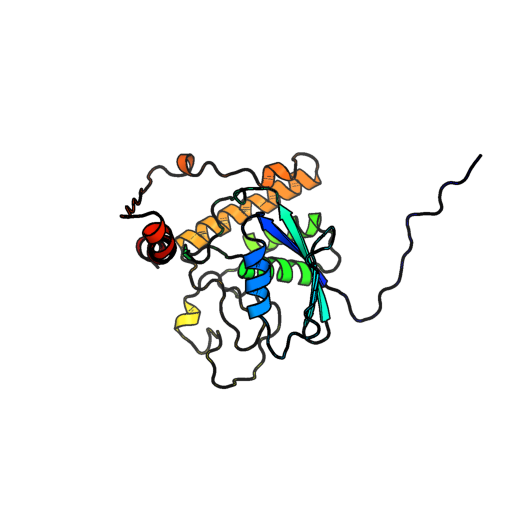 ALA A 1 100 ? -7.899 1.170 -2.943 1.00 79.19 100 ALA A O 1
ATOM 763 N N . MET A 1 101 ? -6.043 0.460 -3.976 1.00 87.19 101 MET A N 1
ATOM 764 C CA . MET A 1 101 ? -6.585 -0.869 -4.274 1.00 87.19 101 MET A CA 1
ATOM 765 C C . MET A 1 101 ? -6.796 -1.718 -3.013 1.00 87.19 101 MET A C 1
ATOM 767 O O . MET A 1 101 ? -7.803 -2.416 -2.912 1.00 87.19 101 MET A O 1
ATOM 771 N N . LEU A 1 102 ? -5.906 -1.643 -2.019 1.00 90.56 102 LEU A N 1
ATOM 772 C CA . LEU A 1 102 ? -6.122 -2.320 -0.734 1.00 90.56 102 LEU A CA 1
ATOM 773 C C . LEU A 1 102 ? -7.357 -1.763 0.002 1.00 90.56 102 LEU A C 1
ATOM 775 O O . LEU A 1 102 ? -8.178 -2.523 0.526 1.00 90.56 102 LEU A O 1
ATOM 779 N N . VAL A 1 103 ? -7.528 -0.439 0.002 1.00 84.44 103 VAL A N 1
ATOM 780 C CA . VAL A 1 103 ? -8.709 0.222 0.579 1.00 84.44 103 VAL A CA 1
ATOM 781 C C . VAL A 1 103 ? -9.974 -0.186 -0.174 1.00 84.44 103 VAL A C 1
ATOM 783 O O . VAL A 1 103 ? -10.918 -0.662 0.451 1.00 84.44 103 VAL A O 1
ATOM 786 N N . ALA A 1 104 ? -9.973 -0.116 -1.506 1.00 79.81 104 ALA A N 1
ATOM 787 C CA . ALA A 1 104 ? -11.105 -0.534 -2.330 1.00 79.81 104 ALA A CA 1
ATOM 788 C C . ALA A 1 104 ? -11.492 -1.997 -2.067 1.00 79.81 104 ALA A C 1
ATOM 790 O O . ALA A 1 104 ? -12.675 -2.310 -1.930 1.00 79.81 104 ALA A O 1
ATOM 791 N N . ARG A 1 105 ? -10.510 -2.895 -1.901 1.00 92.12 105 ARG A N 1
ATOM 792 C CA . ARG A 1 105 ? -10.778 -4.292 -1.536 1.00 92.12 105 ARG A CA 1
ATOM 793 C C . ARG A 1 105 ? -11.457 -4.414 -0.170 1.00 92.12 105 ARG A C 1
ATOM 795 O O . ARG A 1 105 ? -12.333 -5.258 -0.002 1.00 92.12 105 ARG A O 1
ATOM 802 N N . THR A 1 106 ? -11.068 -3.581 0.792 1.00 85.88 106 THR A N 1
ATOM 803 C CA . THR A 1 106 ? -11.708 -3.531 2.116 1.00 85.88 106 THR A CA 1
ATOM 804 C C . THR A 1 106 ? -13.162 -3.088 1.991 1.00 85.88 106 THR A C 1
ATOM 806 O O . THR A 1 106 ? -14.040 -3.742 2.550 1.00 85.88 106 THR A O 1
ATOM 809 N N . CYS A 1 107 ? -13.431 -2.043 1.203 1.00 85.38 107 CYS A N 1
ATOM 810 C CA . CYS A 1 107 ? -14.789 -1.560 0.945 1.00 85.38 107 CYS A CA 1
ATOM 811 C C . CYS A 1 107 ? -15.665 -2.635 0.284 1.00 85.38 107 CYS A C 1
ATOM 813 O O . CYS A 1 107 ? -16.797 -2.840 0.704 1.00 85.38 107 CYS A O 1
ATOM 815 N N . GLN A 1 108 ? -15.131 -3.395 -0.680 1.00 84.19 108 GLN A N 1
ATOM 816 C CA . GLN A 1 108 ? -15.857 -4.510 -1.311 1.00 84.19 108 GLN A CA 1
ATOM 817 C C . GLN A 1 108 ? -16.275 -5.602 -0.318 1.00 84.19 108 GLN A C 1
ATOM 819 O O . GLN A 1 108 ? -17.322 -6.223 -0.483 1.00 84.19 108 GLN A O 1
ATOM 824 N N . LEU A 1 109 ? -15.444 -5.866 0.693 1.00 83.75 109 LEU A N 1
ATOM 825 C CA . LEU A 1 109 ? -15.720 -6.877 1.715 1.00 83.75 109 LEU A CA 1
ATOM 826 C C . LEU A 1 109 ? -16.706 -6.380 2.782 1.00 83.75 109 LEU A C 1
ATOM 828 O O . LEU A 1 109 ? -17.342 -7.196 3.447 1.00 83.75 109 LEU A O 1
ATOM 832 N N . TYR A 1 110 ? -16.842 -5.061 2.938 1.00 83.69 110 TYR A N 1
ATOM 833 C CA . TYR A 1 110 ? -17.665 -4.420 3.962 1.00 83.69 110 TYR A CA 1
ATOM 834 C C . TYR A 1 110 ? -18.440 -3.213 3.389 1.00 83.69 110 TYR A C 1
ATOM 836 O O . TYR A 1 110 ? -18.209 -2.084 3.822 1.00 83.69 110 TYR A O 1
ATOM 844 N N . PRO A 1 111 ? -19.381 -3.425 2.447 1.00 82.00 111 PRO A N 1
ATOM 845 C CA . PRO A 1 111 ? -19.997 -2.345 1.661 1.00 82.00 111 PRO A CA 1
ATOM 846 C C . PRO A 1 111 ? -20.826 -1.352 2.486 1.00 82.00 111 PRO A C 1
ATOM 848 O O . PRO A 1 111 ? -20.952 -0.197 2.109 1.00 82.00 111 PRO A O 1
ATOM 851 N N . ASN A 1 112 ? -21.359 -1.786 3.630 1.00 84.88 112 ASN A N 1
ATOM 852 C CA . ASN A 1 112 ? -22.211 -0.963 4.496 1.00 84.88 112 ASN A CA 1
ATOM 853 C C . ASN A 1 112 ? -21.481 -0.484 5.764 1.00 84.88 112 ASN A C 1
ATOM 855 O O . ASN A 1 112 ? -22.117 -0.021 6.710 1.00 84.88 112 ASN A O 1
ATOM 859 N N . ALA A 1 113 ? -20.160 -0.674 5.849 1.00 75.81 113 ALA A N 1
ATOM 860 C CA . ALA A 1 113 ? -19.402 -0.280 7.029 1.00 75.81 113 ALA A CA 1
ATOM 861 C C . ALA A 1 113 ? -19.114 1.225 7.030 1.00 75.81 113 ALA A C 1
ATOM 863 O O . ALA A 1 113 ? -18.747 1.812 6.017 1.00 75.81 113 ALA A O 1
ATOM 864 N N . LEU A 1 114 ? -19.213 1.836 8.211 1.00 80.88 114 LEU A N 1
ATOM 865 C CA . LEU A 1 114 ? -18.838 3.233 8.407 1.00 80.88 114 LEU A CA 1
ATOM 866 C C . LEU A 1 114 ? -17.323 3.428 8.203 1.00 80.88 114 LEU A C 1
ATOM 868 O O . LEU A 1 114 ? -16.551 2.504 8.483 1.00 80.88 114 LEU A O 1
ATOM 872 N N . PRO A 1 115 ? -16.854 4.636 7.831 1.00 81.19 115 PRO A N 1
ATOM 873 C CA . PRO A 1 115 ? -15.433 4.898 7.580 1.00 81.19 115 PRO A CA 1
ATOM 874 C C . PRO A 1 115 ? -14.497 4.471 8.721 1.00 81.19 115 PRO A C 1
ATOM 876 O O . PRO A 1 115 ? -13.481 3.820 8.489 1.00 81.19 115 PRO A O 1
ATOM 879 N N . ALA A 1 116 ? -14.864 4.755 9.974 1.00 76.75 116 ALA A N 1
ATOM 880 C CA . ALA A 1 116 ? -14.096 4.333 11.149 1.00 76.75 116 ALA A CA 1
ATOM 881 C C . ALA A 1 116 ? -13.958 2.802 11.248 1.00 76.75 116 ALA A C 1
ATOM 883 O O . ALA A 1 116 ? -12.893 2.279 11.584 1.00 76.75 116 ALA A O 1
ATOM 884 N N . THR A 1 117 ? -15.029 2.077 10.924 1.00 80.00 117 THR A N 1
ATOM 885 C CA . THR A 1 117 ? -15.038 0.614 10.883 1.00 80.00 117 THR A CA 1
ATOM 886 C C . THR A 1 117 ? -14.198 0.091 9.721 1.00 80.00 117 THR A C 1
ATOM 888 O O . THR A 1 117 ? -13.470 -0.881 9.908 1.00 80.00 117 THR A O 1
ATOM 891 N N . LEU A 1 118 ? -14.232 0.741 8.553 1.00 83.75 118 LEU A N 1
ATOM 892 C CA . LEU A 1 118 ? -13.401 0.376 7.401 1.00 83.75 118 LEU A CA 1
ATOM 893 C C . LEU A 1 118 ? -11.907 0.484 7.712 1.00 83.75 118 LEU A C 1
ATOM 895 O O . LEU A 1 118 ? -11.162 -0.421 7.351 1.00 83.75 118 LEU A O 1
ATOM 899 N N . VAL A 1 119 ? -11.469 1.514 8.445 1.00 83.88 119 VAL A N 1
ATOM 900 C CA . VAL A 1 119 ? -10.064 1.630 8.880 1.00 83.88 119 VAL A CA 1
ATOM 901 C C . VAL A 1 119 ? -9.667 0.450 9.772 1.00 83.88 119 VAL A C 1
ATOM 903 O O . VAL A 1 119 ? -8.630 -0.168 9.551 1.00 83.88 119 VAL A O 1
ATOM 906 N N . HIS A 1 120 ? -10.509 0.071 10.738 1.00 86.00 120 HIS A N 1
ATOM 907 C CA . HIS A 1 120 ? -10.260 -1.116 11.562 1.00 86.00 120 HIS A CA 1
ATOM 908 C C . HIS A 1 120 ? -10.208 -2.406 10.723 1.00 86.00 120 HIS A C 1
ATOM 910 O O . HIS A 1 120 ? -9.279 -3.206 10.859 1.00 86.00 120 HIS A O 1
ATOM 916 N N . LYS A 1 121 ? -11.183 -2.602 9.824 1.00 87.38 121 LYS A N 1
ATOM 917 C CA . LYS A 1 121 ? -11.244 -3.779 8.946 1.00 87.38 121 LYS A CA 1
ATOM 918 C C . LYS A 1 121 ? -10.051 -3.854 8.002 1.00 87.38 121 LYS A C 1
ATOM 920 O O . LYS A 1 121 ? -9.524 -4.944 7.819 1.00 87.38 121 LYS A O 1
ATOM 925 N N . PHE A 1 122 ? -9.588 -2.727 7.472 1.00 93.00 122 PHE A N 1
ATOM 926 C CA . PHE A 1 122 ? -8.402 -2.649 6.625 1.00 93.00 122 PHE A CA 1
ATOM 927 C C . PHE A 1 122 ? -7.195 -3.292 7.311 1.00 93.00 122 PHE A C 1
ATOM 929 O O . PHE A 1 122 ? -6.588 -4.220 6.775 1.00 93.00 122 PHE A O 1
ATOM 936 N N . PHE A 1 123 ? -6.886 -2.848 8.532 1.00 93.19 123 PHE A N 1
ATOM 937 C CA . PHE A 1 123 ? -5.767 -3.401 9.285 1.00 93.19 123 PHE A CA 1
ATOM 938 C C . PHE A 1 123 ? -5.972 -4.876 9.611 1.00 93.19 123 PHE A C 1
ATOM 940 O O . PHE A 1 123 ? -5.057 -5.666 9.405 1.00 93.19 123 PHE A O 1
ATOM 947 N N . LEU A 1 124 ? -7.172 -5.256 10.059 1.00 92.88 124 LEU A N 1
ATOM 948 C CA . LEU A 1 124 ? -7.499 -6.641 10.402 1.00 92.88 124 LEU A CA 1
ATOM 949 C C . LEU A 1 124 ? -7.309 -7.599 9.214 1.00 92.88 124 LEU A C 1
ATOM 951 O O . LEU A 1 124 ? -6.751 -8.680 9.377 1.00 92.88 124 LEU A O 1
ATOM 955 N N . ILE A 1 125 ? -7.749 -7.196 8.019 1.00 95.44 125 ILE A N 1
ATOM 956 C CA . ILE A 1 125 ? -7.620 -7.996 6.797 1.00 95.44 125 ILE A CA 1
ATOM 957 C C . ILE A 1 125 ? -6.150 -8.132 6.412 1.00 95.44 125 ILE A C 1
ATOM 959 O O . ILE A 1 125 ? -5.669 -9.245 6.206 1.00 95.44 125 ILE A O 1
ATOM 963 N N . PHE A 1 126 ? -5.429 -7.014 6.286 1.00 96.44 126 PHE A N 1
ATOM 964 C CA . PHE A 1 126 ? -4.102 -7.032 5.671 1.00 96.44 126 PHE A CA 1
ATOM 965 C C . PHE A 1 126 ? -2.976 -7.441 6.617 1.00 96.44 126 PHE A C 1
ATOM 967 O O . PHE A 1 126 ? -1.950 -7.921 6.131 1.00 96.44 126 PHE A O 1
ATOM 974 N N . CYS A 1 127 ? -3.170 -7.363 7.937 1.00 94.25 127 CYS A N 1
ATOM 975 C CA . CYS A 1 127 ? -2.232 -7.959 8.891 1.00 94.25 127 CYS A CA 1
ATOM 976 C C . CYS A 1 127 ? -2.323 -9.496 8.925 1.00 94.25 127 CYS A C 1
ATOM 978 O O . CYS A 1 127 ? -1.336 -10.157 9.245 1.00 94.25 127 CYS A O 1
ATOM 980 N N . GLN A 1 128 ? -3.475 -10.070 8.552 1.00 94.38 128 GLN A N 1
ATOM 981 C CA . GLN A 1 128 ? -3.715 -11.520 8.492 1.00 94.38 128 GLN A CA 1
ATOM 982 C C . GLN A 1 128 ? -3.710 -12.079 7.063 1.00 94.38 128 GLN A C 1
ATOM 984 O O . GLN A 1 128 ? -3.893 -13.283 6.858 1.00 94.38 128 GLN A O 1
ATOM 989 N N . TRP A 1 129 ? -3.514 -11.226 6.057 1.00 97.44 129 TRP A N 1
ATOM 990 C CA . TRP A 1 129 ? -3.566 -11.646 4.666 1.00 97.44 129 TRP A CA 1
ATOM 991 C C . TRP A 1 129 ? -2.470 -12.670 4.368 1.00 97.44 129 TRP A C 1
ATOM 993 O O . TRP A 1 129 ? -1.292 -12.472 4.673 1.00 97.44 129 TRP A O 1
ATOM 1003 N N . ARG A 1 130 ? -2.858 -13.783 3.738 1.00 97.00 130 ARG A N 1
ATOM 1004 C CA . ARG A 1 130 ? -1.963 -14.907 3.434 1.00 97.00 130 ARG A CA 1
ATOM 1005 C C . ARG A 1 130 ? -1.115 -14.619 2.194 1.00 97.00 130 ARG A C 1
ATOM 1007 O O . ARG A 1 130 ? -1.252 -15.275 1.166 1.00 97.00 130 ARG A O 1
ATOM 1014 N N . TRP A 1 131 ? -0.245 -13.619 2.279 1.00 96.56 131 TRP A N 1
ATOM 1015 C CA . TRP A 1 131 ? 0.749 -13.323 1.246 1.00 96.56 131 TRP A CA 1
ATOM 1016 C C . TRP A 1 131 ? 1.573 -14.584 0.903 1.00 96.56 131 TRP A C 1
ATOM 1018 O O . TRP A 1 131 ? 1.979 -15.287 1.834 1.00 96.56 131 TRP A O 1
ATOM 1028 N N . PRO A 1 132 ? 1.827 -14.892 -0.386 1.00 97.00 132 PRO A N 1
ATOM 1029 C CA . PRO A 1 132 ? 1.692 -14.024 -1.560 1.00 97.00 132 PRO A CA 1
ATOM 1030 C C . PRO A 1 132 ? 0.356 -14.152 -2.324 1.00 97.00 132 PRO A C 1
ATOM 1032 O O . PRO A 1 132 ? 0.320 -13.893 -3.525 1.00 97.00 132 PRO A O 1
ATOM 1035 N N . LEU A 1 133 ? -0.758 -14.546 -1.686 1.00 96.88 133 LEU A N 1
ATOM 1036 C CA . LEU A 1 133 ? -2.058 -14.519 -2.375 1.00 96.88 133 LEU A CA 1
ATOM 1037 C C . LEU A 1 133 ? -2.360 -13.104 -2.912 1.00 96.88 133 LEU A C 1
ATOM 1039 O O . LEU A 1 133 ? -2.216 -12.138 -2.158 1.00 96.88 133 LEU A O 1
ATOM 1043 N N . PRO A 1 134 ? -2.777 -12.957 -4.184 1.00 97.19 134 PRO A N 1
ATOM 1044 C CA . PRO A 1 134 ? -2.970 -11.647 -4.787 1.00 97.19 134 PRO A CA 1
ATOM 1045 C C . PRO A 1 134 ? -4.229 -10.954 -4.289 1.00 97.19 134 PRO A C 1
ATOM 1047 O O . PRO A 1 134 ? -5.287 -11.569 -4.136 1.00 97.19 134 PRO A O 1
ATOM 1050 N N . VAL A 1 135 ? -4.128 -9.639 -4.119 1.00 97.62 135 VAL A N 1
ATOM 1051 C CA . VAL A 1 135 ? -5.294 -8.779 -3.929 1.00 97.62 135 VAL A CA 1
ATOM 1052 C C . VAL A 1 135 ? -5.860 -8.413 -5.298 1.00 97.62 135 VAL A C 1
ATOM 1054 O O . VAL A 1 135 ? -5.189 -7.766 -6.103 1.00 97.62 135 VAL A O 1
ATOM 1057 N N . LEU A 1 136 ? -7.101 -8.835 -5.550 1.00 93.62 136 LEU A N 1
ATOM 1058 C CA . LEU A 1 136 ? -7.844 -8.591 -6.786 1.00 93.62 136 LEU A CA 1
ATOM 1059 C C . LEU A 1 136 ? -9.115 -7.787 -6.482 1.00 93.62 136 LEU A C 1
ATOM 1061 O O . LEU A 1 136 ? -9.865 -8.143 -5.571 1.00 93.62 136 LEU A O 1
ATOM 1065 N N . LEU A 1 137 ? -9.386 -6.745 -7.271 1.00 86.75 137 LEU A N 1
ATOM 1066 C CA . LEU A 1 137 ? -10.638 -5.973 -7.187 1.00 86.75 137 LEU A CA 1
ATOM 1067 C C . LEU A 1 137 ? -11.757 -6.529 -8.069 1.00 86.75 137 LEU A C 1
ATOM 1069 O O . LEU A 1 137 ? -12.930 -6.266 -7.827 1.00 86.75 137 LEU A O 1
ATOM 1073 N N . LYS A 1 138 ? -11.410 -7.302 -9.094 1.00 86.44 138 LYS A N 1
ATOM 1074 C CA . LYS A 1 138 ? -12.363 -7.975 -9.973 1.00 86.44 138 LYS A CA 1
ATOM 1075 C C . LYS A 1 138 ? -11.809 -9.325 -10.401 1.00 86.44 138 LYS A C 1
ATOM 1077 O O . LYS A 1 138 ? -10.625 -9.610 -10.209 1.00 86.44 138 LYS A O 1
ATOM 1082 N N . ARG A 1 139 ? -12.667 -10.162 -10.984 1.00 85.81 139 ARG A N 1
ATOM 1083 C CA . ARG A 1 139 ? -12.213 -11.397 -11.631 1.00 85.81 139 ARG A CA 1
ATOM 1084 C C . ARG A 1 139 ? -11.306 -11.040 -12.812 1.00 85.81 139 ARG A C 1
ATOM 1086 O O . ARG A 1 139 ? -11.524 -10.035 -13.484 1.00 85.81 139 ARG A O 1
ATOM 1093 N N . VAL A 1 140 ? -10.272 -11.849 -13.025 1.00 81.00 140 VAL A N 1
ATOM 1094 C CA . VAL A 1 140 ? -9.364 -11.679 -14.164 1.00 81.00 140 VAL A CA 1
ATOM 1095 C C . VAL A 1 140 ? -10.105 -12.105 -15.426 1.00 81.00 140 VAL A C 1
ATOM 1097 O O . VAL A 1 140 ? -10.586 -13.237 -15.507 1.00 81.00 140 VAL A O 1
ATOM 1100 N N . ASP A 1 141 ? -10.207 -11.193 -16.389 1.00 76.94 141 ASP A N 1
ATOM 1101 C CA . ASP A 1 141 ? -10.842 -11.468 -17.674 1.00 76.94 141 ASP A CA 1
ATOM 1102 C C . ASP A 1 141 ? -9.972 -12.442 -18.488 1.00 76.94 141 ASP A C 1
ATOM 1104 O O . ASP A 1 141 ? -8.750 -12.284 -18.528 1.00 76.94 141 ASP A O 1
ATOM 1108 N N . PRO A 1 142 ? -10.557 -13.437 -19.177 1.00 71.56 142 PRO A N 1
ATOM 1109 C CA . PRO A 1 142 ? -9.787 -14.402 -19.966 1.00 71.56 142 PRO A CA 1
ATOM 1110 C C . PRO A 1 142 ? -9.216 -13.806 -21.265 1.00 71.56 142 PRO A C 1
ATOM 1112 O O . PRO A 1 142 ? -8.467 -14.477 -21.974 1.00 71.56 142 PRO A O 1
ATOM 1115 N N . VAL A 1 143 ? -9.576 -12.564 -21.605 1.00 75.56 143 VAL A N 1
ATOM 1116 C CA . VAL A 1 143 ? -9.236 -11.920 -22.877 1.00 75.56 143 VAL A CA 1
ATOM 1117 C C . VAL A 1 143 ? -7.744 -11.591 -22.937 1.00 75.56 143 VAL A C 1
ATOM 1119 O O . VAL A 1 143 ? -7.275 -10.627 -22.333 1.00 75.56 143 VAL A O 1
ATOM 1122 N N . ARG A 1 144 ? -6.996 -12.360 -23.733 1.00 73.12 144 ARG A N 1
ATOM 1123 C CA . ARG A 1 144 ? -5.580 -12.105 -24.022 1.00 73.12 144 ARG A CA 1
ATOM 1124 C C . ARG A 1 144 ? -5.445 -11.380 -25.357 1.00 73.12 144 ARG A C 1
ATOM 1126 O O . ARG A 1 144 ? -5.593 -11.982 -26.411 1.00 73.12 144 ARG A O 1
ATOM 1133 N N . LEU A 1 145 ? -5.125 -10.090 -25.306 1.00 77.31 145 LEU A N 1
ATOM 1134 C CA . LEU A 1 145 ? -4.888 -9.250 -26.492 1.00 77.31 145 LEU A CA 1
ATOM 1135 C C . LEU A 1 145 ? -3.421 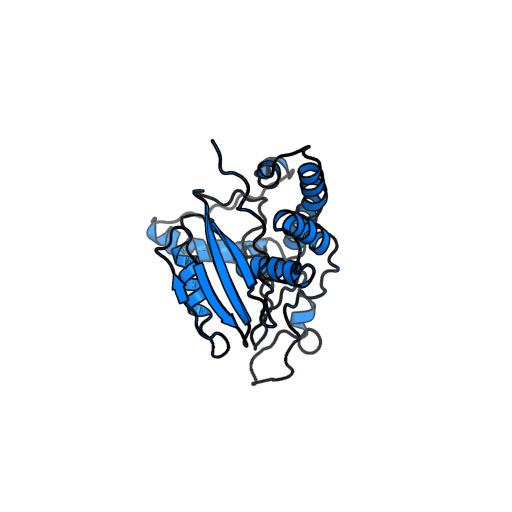-9.288 -26.972 1.00 77.31 145 LEU A C 1
ATOM 1137 O O . LEU A 1 145 ? -2.973 -8.378 -27.657 1.00 77.31 145 LEU A O 1
ATOM 1141 N N . GLY A 1 146 ? -2.644 -10.293 -26.553 1.00 79.62 146 GLY A N 1
ATOM 1142 C CA . GLY A 1 146 ? -1.204 -10.385 -26.836 1.00 79.62 146 GLY A CA 1
ATOM 1143 C C . GLY A 1 146 ? -0.308 -9.498 -25.959 1.00 79.62 146 GLY A C 1
ATOM 1144 O O . GLY A 1 146 ? 0.911 -9.580 -26.068 1.00 79.62 146 GLY A O 1
ATOM 1145 N N . PHE A 1 147 ? -0.877 -8.686 -25.061 1.00 84.00 147 PHE A N 1
ATOM 1146 C CA . PHE A 1 147 ? -0.108 -7.920 -24.075 1.00 84.00 147 PHE A CA 1
ATOM 1147 C C . PHE A 1 147 ? 0.315 -8.784 -22.875 1.00 84.00 147 PHE A C 1
ATOM 1149 O O . PHE A 1 147 ? -0.403 -9.727 -22.526 1.00 84.00 147 PHE A O 1
ATOM 1156 N N . PRO A 1 148 ? 1.433 -8.452 -22.199 1.00 84.50 148 PRO A N 1
ATOM 1157 C CA . PRO A 1 148 ? 1.805 -9.087 -20.940 1.00 84.50 148 PRO A CA 1
ATOM 1158 C C . PRO A 1 148 ? 0.701 -8.897 -19.898 1.00 84.50 148 PRO A C 1
ATOM 1160 O O . PRO A 1 148 ? 0.237 -7.779 -19.693 1.00 84.50 148 PRO A O 1
ATOM 1163 N N . VAL A 1 149 ? 0.302 -9.973 -19.226 1.00 89.94 149 VAL A N 1
ATOM 1164 C CA . VAL A 1 149 ? -0.670 -9.967 -18.124 1.00 89.94 149 VAL A CA 1
ATOM 1165 C C . VAL A 1 149 ? -0.039 -10.704 -16.954 1.00 89.94 149 VAL A C 1
ATOM 1167 O O . VAL A 1 149 ? 0.555 -11.763 -17.159 1.00 89.94 149 VAL A O 1
ATOM 1170 N N . TRP A 1 150 ? -0.177 -10.156 -15.748 1.00 92.31 150 TRP A N 1
ATOM 1171 C CA . TRP A 1 150 ? 0.268 -10.819 -14.529 1.00 92.31 150 TRP A CA 1
ATOM 1172 C C . TRP A 1 150 ? -0.486 -12.139 -14.347 1.00 92.31 150 TRP A C 1
ATOM 1174 O O . TRP A 1 150 ? -1.706 -12.154 -14.165 1.00 92.31 150 TRP A O 1
ATOM 1184 N N . ASP A 1 151 ? 0.236 -13.255 -14.411 1.00 92.06 151 ASP A N 1
ATOM 1185 C CA . ASP A 1 151 ? -0.329 -14.589 -14.221 1.00 92.06 151 ASP A CA 1
ATOM 1186 C C . ASP A 1 151 ? 0.757 -15.557 -13.723 1.00 92.06 151 ASP A C 1
ATOM 1188 O O . ASP A 1 151 ? 1.499 -16.119 -14.537 1.00 92.06 151 ASP A O 1
ATOM 1192 N N . PRO A 1 152 ? 0.837 -15.835 -12.406 1.00 93.25 152 PRO A N 1
ATOM 1193 C CA . PRO A 1 152 ? 1.863 -16.712 -11.840 1.00 93.25 152 PRO A CA 1
ATOM 1194 C C . PRO A 1 152 ? 1.752 -18.162 -12.325 1.00 93.25 152 PRO A C 1
ATOM 1196 O O . PRO A 1 152 ? 2.688 -18.944 -12.163 1.00 93.25 152 PRO A O 1
ATOM 1199 N N . ARG A 1 153 ? 0.636 -18.567 -12.942 1.00 90.88 153 ARG A N 1
ATOM 1200 C CA . ARG A 1 153 ? 0.502 -19.916 -13.513 1.00 90.88 153 ARG A CA 1
ATOM 1201 C C . ARG A 1 153 ? 1.309 -20.045 -14.801 1.00 90.88 153 ARG A C 1
ATOM 1203 O O . ARG A 1 153 ? 1.876 -21.106 -15.047 1.00 90.88 153 ARG A O 1
ATOM 1210 N N . VAL A 1 154 ? 1.388 -18.963 -15.576 1.00 89.12 154 VAL A N 1
ATOM 1211 C CA . VAL A 1 154 ? 2.008 -18.935 -16.907 1.00 89.12 154 VAL A CA 1
ATOM 1212 C C . VAL A 1 154 ? 3.411 -18.334 -16.859 1.00 89.12 154 VAL A C 1
ATOM 1214 O O . VAL A 1 154 ? 4.330 -18.887 -17.453 1.00 89.12 154 VAL A O 1
ATOM 1217 N N . ASN A 1 155 ? 3.594 -17.227 -16.141 1.00 89.94 155 ASN A N 1
ATOM 1218 C CA . ASN A 1 155 ? 4.864 -16.519 -16.058 1.00 89.94 155 ASN A CA 1
ATOM 1219 C C . ASN A 1 155 ? 5.610 -16.889 -14.769 1.00 89.94 155 ASN A C 1
ATOM 1221 O O . ASN A 1 155 ? 5.122 -16.664 -13.661 1.00 89.94 155 ASN A O 1
ATOM 1225 N N . LEU A 1 156 ? 6.818 -17.440 -14.916 1.00 92.25 156 LEU A N 1
ATOM 1226 C CA . LEU A 1 156 ? 7.649 -17.855 -13.786 1.00 92.25 156 LEU A CA 1
ATOM 1227 C C . LEU A 1 156 ? 8.063 -16.664 -12.910 1.00 92.25 156 LEU A C 1
ATOM 1229 O O . LEU A 1 156 ? 8.060 -16.791 -11.689 1.00 92.25 156 LEU A O 1
ATOM 1233 N N . ALA A 1 157 ? 8.360 -15.509 -13.515 1.00 92.31 157 ALA A N 1
ATOM 1234 C CA . ALA A 1 157 ? 8.752 -14.308 -12.777 1.00 92.31 157 ALA A CA 1
ATOM 1235 C C . ALA A 1 157 ? 7.643 -13.854 -11.815 1.00 92.31 157 ALA A C 1
ATOM 1237 O O . ALA A 1 157 ? 7.920 -13.459 -10.683 1.00 92.31 157 ALA A O 1
ATOM 1238 N N . ASP A 1 158 ? 6.379 -14.009 -12.221 1.00 94.69 158 ASP A N 1
ATOM 1239 C CA . ASP A 1 158 ? 5.240 -13.589 -11.409 1.00 94.69 158 ASP A CA 1
ATOM 1240 C C . ASP A 1 158 ? 5.091 -14.403 -10.117 1.00 94.69 158 ASP A C 1
ATOM 1242 O O . ASP A 1 158 ? 4.519 -13.898 -9.148 1.00 94.69 158 ASP A O 1
ATOM 1246 N N . ARG A 1 159 ? 5.638 -15.629 -10.074 1.00 95.31 159 ARG A N 1
ATOM 1247 C CA . ARG A 1 159 ? 5.598 -16.519 -8.900 1.00 95.31 159 ARG A CA 1
ATOM 1248 C C . ARG A 1 159 ? 6.454 -16.028 -7.739 1.00 95.31 159 ARG A C 1
ATOM 1250 O O . ARG A 1 159 ? 6.193 -16.415 -6.604 1.00 95.31 159 ARG A O 1
ATOM 1257 N N . TYR A 1 160 ? 7.456 -15.196 -8.014 1.00 94.62 160 TYR A N 1
ATOM 1258 C CA . TYR A 1 160 ? 8.366 -14.670 -6.997 1.00 94.62 160 TYR A CA 1
ATOM 1259 C C . TYR A 1 160 ? 7.854 -13.382 -6.339 1.00 94.62 160 TYR A C 1
ATOM 1261 O O . TYR A 1 160 ? 8.463 -12.889 -5.393 1.00 94.62 160 TYR A O 1
ATOM 1269 N N . HIS A 1 161 ? 6.720 -12.832 -6.789 1.00 96.50 161 HIS A N 1
ATOM 1270 C CA . HIS A 1 161 ? 6.141 -11.641 -6.175 1.00 96.50 161 HIS A CA 1
ATOM 1271 C C . HIS A 1 161 ? 5.648 -11.909 -4.748 1.00 96.50 161 HIS A C 1
ATOM 1273 O O . HIS A 1 161 ? 4.824 -12.788 -4.506 1.00 96.50 161 HIS A O 1
ATOM 1279 N N . LEU A 1 162 ? 6.110 -11.090 -3.801 1.00 96.62 162 LEU A N 1
ATOM 1280 C CA . LEU A 1 162 ? 5.917 -11.335 -2.370 1.00 96.62 162 LEU A CA 1
ATOM 1281 C C . LEU A 1 162 ? 4.607 -10.773 -1.804 1.00 96.62 162 LEU A C 1
ATOM 1283 O O . LEU A 1 162 ? 4.062 -11.328 -0.850 1.00 96.62 162 LEU A O 1
ATOM 1287 N N . MET A 1 163 ? 4.111 -9.667 -2.363 1.00 97.62 163 MET A N 1
ATOM 1288 C CA . MET A 1 163 ? 2.916 -8.966 -1.876 1.00 97.62 163 MET A CA 1
ATOM 1289 C C . MET A 1 163 ? 2.046 -8.442 -3.037 1.00 97.62 163 MET A C 1
ATOM 1291 O O . MET A 1 163 ? 1.878 -7.229 -3.155 1.00 97.62 163 MET A O 1
ATOM 1295 N N . PRO A 1 164 ? 1.549 -9.307 -3.945 1.00 97.81 164 PRO A N 1
ATOM 1296 C CA . PRO A 1 164 ? 0.942 -8.865 -5.201 1.00 97.81 164 PRO A CA 1
ATOM 1297 C C . PRO A 1 164 ? -0.395 -8.131 -5.012 1.00 97.81 164 PRO A C 1
ATOM 1299 O O . PRO A 1 164 ? -1.355 -8.680 -4.466 1.00 97.81 164 PRO A O 1
ATOM 1302 N N . VAL A 1 165 ? -0.472 -6.901 -5.526 1.00 96.50 165 VAL A N 1
ATOM 1303 C CA . VAL A 1 165 ? -1.703 -6.097 -5.613 1.00 96.50 165 VAL A CA 1
ATOM 1304 C C . VAL A 1 165 ? -1.948 -5.786 -7.081 1.00 96.50 165 VAL A C 1
ATOM 1306 O O . VAL A 1 165 ? -1.138 -5.124 -7.725 1.00 96.50 165 VAL A O 1
ATOM 1309 N N . ILE A 1 166 ? -3.029 -6.321 -7.639 1.00 94.62 166 ILE A N 1
ATOM 1310 C CA . ILE A 1 166 ? -3.180 -6.409 -9.092 1.00 94.62 166 ILE A CA 1
ATOM 1311 C C . ILE A 1 166 ? -4.117 -5.325 -9.608 1.00 94.62 166 ILE A C 1
ATOM 1313 O O . ILE A 1 166 ? -5.229 -5.154 -9.102 1.00 94.62 166 ILE A O 1
ATOM 1317 N N . THR A 1 167 ? -3.679 -4.620 -10.650 1.00 85.31 167 THR A N 1
ATOM 1318 C CA . THR A 1 167 ? -4.486 -3.594 -11.308 1.00 85.31 167 THR A CA 1
ATOM 1319 C C . THR A 1 167 ? -5.753 -4.209 -11.920 1.00 85.31 167 THR A C 1
ATOM 1321 O O . THR A 1 167 ? -5.704 -5.288 -12.513 1.00 85.31 167 THR A O 1
ATOM 1324 N N . PRO A 1 168 ? -6.917 -3.546 -11.804 1.00 82.69 168 PRO A N 1
ATOM 1325 C CA . PRO A 1 168 ? -8.186 -4.113 -12.265 1.00 82.69 168 PRO A CA 1
ATOM 1326 C C . PRO A 1 168 ? -8.381 -4.023 -13.785 1.00 82.69 168 PRO A C 1
ATOM 1328 O O . PRO A 1 168 ? -9.252 -4.694 -14.336 1.00 82.69 168 PRO A O 1
ATOM 1331 N N . VAL A 1 169 ? -7.618 -3.176 -14.477 1.00 81.75 169 VAL A N 1
ATOM 1332 C CA . VAL A 1 169 ? -7.774 -2.927 -15.916 1.00 81.75 169 VAL A CA 1
ATOM 1333 C C . VAL A 1 169 ? -6.917 -3.906 -16.710 1.00 81.75 169 VAL A C 1
ATOM 1335 O O . VAL A 1 169 ? -5.758 -4.115 -16.375 1.00 81.75 169 VAL A O 1
ATOM 1338 N N . ASN A 1 170 ? -7.485 -4.489 -17.767 1.00 77.00 170 ASN A N 1
ATOM 1339 C CA . ASN A 1 170 ? -6.741 -5.328 -18.705 1.00 77.00 170 ASN A CA 1
ATOM 1340 C C . ASN A 1 170 ? -5.797 -4.461 -19.570 1.00 77.00 170 ASN A C 1
ATOM 1342 O O . ASN A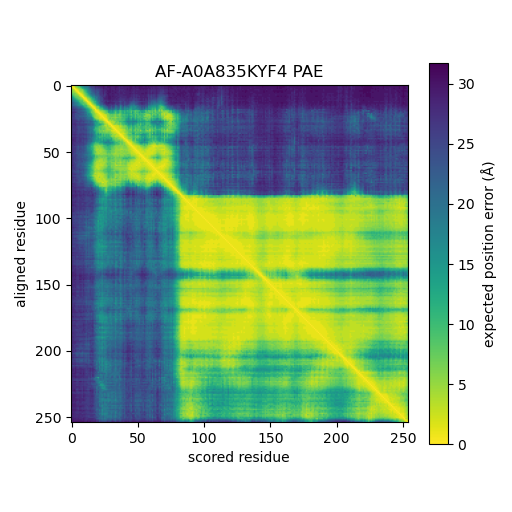 1 170 ? -6.263 -3.455 -20.116 1.00 77.00 170 ASN A O 1
ATOM 1346 N N . PRO A 1 171 ? -4.520 -4.841 -19.763 1.00 84.75 171 PRO A N 1
ATOM 1347 C CA . PRO A 1 171 ? -3.829 -5.981 -19.157 1.00 84.75 171 PRO A CA 1
ATOM 1348 C C . PRO A 1 171 ? -3.507 -5.768 -17.675 1.00 84.75 171 PRO A C 1
ATOM 1350 O O . PRO A 1 171 ? -2.900 -4.763 -17.299 1.00 84.75 171 PRO A O 1
ATOM 1353 N N . GLN A 1 172 ? -3.882 -6.736 -16.835 1.00 86.69 172 GLN A N 1
ATOM 1354 C CA . GLN A 1 172 ? -3.631 -6.657 -15.400 1.00 86.69 172 GLN A CA 1
ATOM 1355 C C . GLN A 1 172 ? -2.136 -6.774 -15.106 1.00 86.69 172 GLN A C 1
ATOM 1357 O O . GLN A 1 172 ? -1.433 -7.596 -15.693 1.00 86.69 172 GLN A O 1
ATOM 1362 N N . GLN A 1 173 ? -1.660 -5.964 -14.169 1.00 91.31 173 GLN A N 1
ATOM 1363 C CA . GLN A 1 173 ? -0.262 -5.883 -13.765 1.00 91.31 173 GLN A CA 1
ATOM 1364 C C . GLN A 1 173 ? -0.165 -5.849 -12.242 1.00 91.31 173 GLN A C 1
ATOM 1366 O O . GLN A 1 173 ? -1.075 -5.381 -11.558 1.00 91.31 173 GLN A O 1
ATOM 1371 N N . ASN A 1 174 ? 0.952 -6.325 -11.702 1.00 94.88 174 ASN A N 1
ATOM 1372 C CA . ASN A 1 174 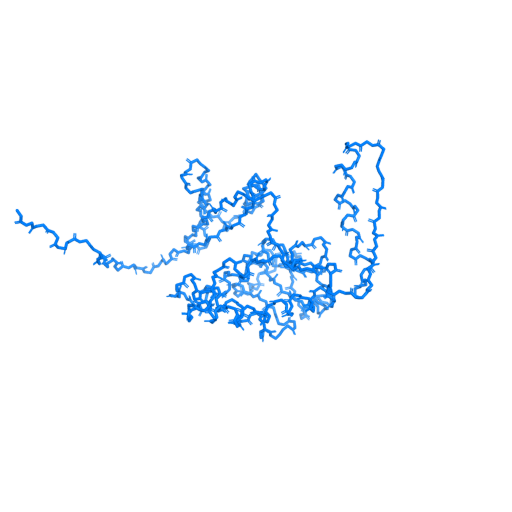? 1.238 -6.187 -10.280 1.00 94.88 174 ASN A CA 1
ATOM 1373 C C . ASN A 1 174 ? 1.735 -4.764 -9.985 1.00 94.88 174 ASN A C 1
ATOM 1375 O O . ASN A 1 174 ? 2.757 -4.358 -10.526 1.00 94.88 174 ASN A O 1
ATOM 1379 N N . SER A 1 175 ? 1.058 -4.006 -9.119 1.00 89.94 175 SER A N 1
ATOM 1380 C CA . SER A 1 175 ? 1.462 -2.641 -8.746 1.00 89.94 175 SER A CA 1
ATOM 1381 C C . SER A 1 175 ? 2.524 -2.589 -7.642 1.00 89.94 175 SER A C 1
ATOM 1383 O O . SER A 1 175 ? 3.032 -1.515 -7.325 1.00 89.94 175 SER A O 1
ATOM 1385 N N . THR A 1 176 ? 2.854 -3.731 -7.039 1.00 94.88 176 THR A N 1
ATOM 1386 C CA . THR A 1 176 ? 3.780 -3.877 -5.903 1.00 94.88 176 THR A CA 1
ATOM 1387 C C . THR A 1 176 ? 4.944 -4.812 -6.238 1.00 94.88 176 THR A C 1
ATOM 1389 O O . THR A 1 176 ? 5.501 -5.482 -5.372 1.00 94.88 176 THR A O 1
ATOM 1392 N N . PHE A 1 177 ? 5.346 -4.859 -7.510 1.00 92.38 177 PHE A N 1
ATOM 1393 C CA . PHE A 1 177 ? 6.436 -5.713 -7.994 1.00 92.38 177 PHE A CA 1
ATOM 1394 C C . PHE A 1 177 ? 7.812 -5.391 -7.380 1.00 92.38 177 PHE A C 1
ATOM 1396 O O . PHE A 1 177 ? 8.684 -6.249 -7.376 1.00 92.38 177 PHE A O 1
ATOM 1403 N N . ASN A 1 178 ? 8.011 -4.183 -6.835 1.00 90.69 178 ASN A N 1
ATOM 1404 C CA . ASN A 1 178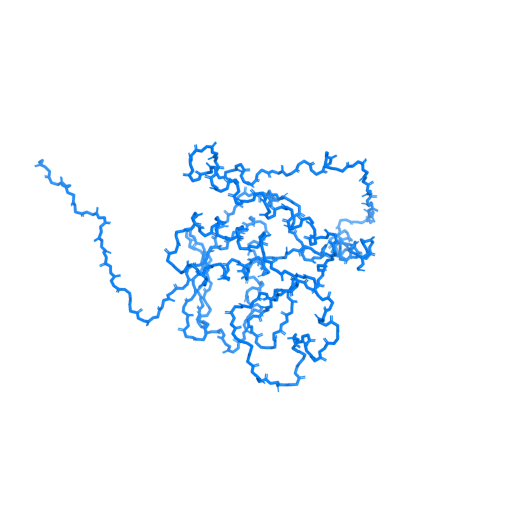 ? 9.260 -3.792 -6.166 1.00 90.69 178 ASN A CA 1
ATOM 1405 C C . ASN A 1 178 ? 9.356 -4.256 -4.701 1.00 90.69 178 ASN A C 1
ATOM 1407 O O . ASN A 1 178 ? 10.380 -4.001 -4.067 1.00 90.69 178 ASN A O 1
ATOM 1411 N N . VAL A 1 179 ? 8.310 -4.875 -4.142 1.00 93.88 179 VAL A N 1
ATOM 1412 C CA . VAL A 1 179 ? 8.315 -5.322 -2.743 1.00 93.88 179 VAL A CA 1
ATOM 1413 C C . VAL A 1 179 ? 9.326 -6.452 -2.553 1.00 93.88 179 VAL A C 1
ATOM 1415 O O . VAL A 1 179 ? 9.245 -7.485 -3.212 1.00 93.88 179 VAL A O 1
ATOM 1418 N N . SER A 1 180 ? 10.243 -6.253 -1.608 1.00 89.44 180 SER A N 1
ATOM 1419 C CA . SER A 1 180 ? 11.261 -7.214 -1.165 1.00 89.44 180 SER A CA 1
ATOM 1420 C C . SER A 1 180 ? 10.861 -7.902 0.144 1.00 89.44 180 SER A C 1
ATOM 1422 O O . SER A 1 180 ? 9.891 -7.513 0.800 1.00 89.44 180 SER A O 1
ATOM 1424 N N . ALA A 1 181 ? 11.618 -8.921 0.565 1.00 89.94 181 ALA A N 1
ATOM 1425 C CA . ALA A 1 181 ? 11.369 -9.605 1.837 1.00 89.94 181 ALA A CA 1
ATOM 1426 C C . ALA A 1 181 ? 11.443 -8.639 3.036 1.00 89.94 181 ALA A C 1
ATOM 1428 O O . ALA A 1 181 ? 10.579 -8.674 3.917 1.00 89.94 181 ALA A O 1
ATOM 1429 N N . SER A 1 182 ? 12.423 -7.731 3.033 1.00 85.25 182 SER A N 1
ATOM 1430 C CA . SER A 1 182 ? 12.626 -6.730 4.086 1.00 85.25 182 SER A CA 1
ATOM 1431 C C . SER A 1 182 ? 11.464 -5.737 4.164 1.00 85.25 182 SER A C 1
ATOM 1433 O O . SER A 1 182 ? 10.854 -5.573 5.218 1.00 85.25 182 SER A O 1
ATOM 1435 N N . THR A 1 183 ? 11.100 -5.122 3.035 1.00 87.31 183 THR A N 1
ATOM 1436 C CA . THR A 1 183 ? 10.010 -4.129 2.975 1.00 87.31 183 THR A CA 1
ATOM 1437 C C . THR A 1 183 ? 8.652 -4.757 3.284 1.00 87.31 183 THR A C 1
ATOM 1439 O O . THR A 1 183 ? 7.866 -4.172 4.029 1.00 87.31 183 THR A O 1
ATOM 1442 N N . ARG A 1 184 ? 8.392 -5.987 2.813 1.00 93.25 184 ARG A N 1
ATOM 1443 C CA . ARG A 1 184 ? 7.210 -6.770 3.211 1.00 93.25 184 ARG A CA 1
ATOM 1444 C C . ARG A 1 184 ? 7.149 -6.964 4.723 1.00 93.25 184 ARG A C 1
ATOM 1446 O O . ARG A 1 184 ? 6.080 -6.793 5.300 1.00 93.25 184 ARG A O 1
ATOM 1453 N N . SER A 1 185 ? 8.264 -7.336 5.349 1.00 89.69 185 SER A N 1
ATOM 1454 C CA . SER A 1 185 ? 8.306 -7.621 6.787 1.00 89.69 185 SER A CA 1
ATOM 1455 C C . SER A 1 185 ? 7.972 -6.373 7.605 1.00 89.69 185 SER A C 1
ATOM 1457 O O . SER A 1 185 ? 7.091 -6.430 8.458 1.00 89.69 185 SER A O 1
ATOM 1459 N N . VAL A 1 186 ? 8.574 -5.227 7.262 1.00 87.06 186 VAL A N 1
ATOM 1460 C CA . VAL A 1 186 ? 8.257 -3.926 7.878 1.00 87.06 186 VAL A CA 1
ATOM 1461 C C . VAL A 1 186 ? 6.774 -3.581 7.710 1.00 87.06 186 VAL A C 1
ATOM 1463 O O . VAL A 1 186 ? 6.107 -3.239 8.681 1.00 87.06 186 VAL A O 1
ATOM 1466 N N . MET A 1 187 ? 6.219 -3.723 6.501 1.00 91.44 187 MET A N 1
ATOM 1467 C CA . MET A 1 187 ? 4.802 -3.420 6.257 1.00 91.44 187 MET A CA 1
ATOM 1468 C C . MET A 1 187 ? 3.854 -4.329 7.039 1.00 91.44 187 MET A C 1
ATOM 1470 O O . MET A 1 187 ? 2.846 -3.853 7.554 1.00 91.44 187 MET A O 1
ATOM 1474 N N . VAL A 1 188 ? 4.152 -5.626 7.131 1.00 91.50 188 VAL A N 1
ATOM 1475 C CA . VAL A 1 188 ? 3.332 -6.576 7.895 1.00 91.50 188 VAL A CA 1
ATOM 1476 C C . VAL A 1 188 ? 3.363 -6.246 9.387 1.00 91.50 188 VAL A C 1
ATOM 1478 O O . VAL A 1 188 ? 2.308 -6.272 10.016 1.00 91.50 188 VAL A O 1
ATOM 1481 N N . GLU A 1 189 ? 4.525 -5.903 9.949 1.00 88.56 189 GLU A N 1
ATOM 1482 C CA . GLU A 1 189 ? 4.624 -5.476 11.351 1.00 88.56 189 GLU A CA 1
ATOM 1483 C C . GLU A 1 189 ? 3.852 -4.176 11.612 1.00 88.56 189 GLU A C 1
ATOM 1485 O O . GLU A 1 189 ? 3.042 -4.118 12.536 1.00 88.56 189 GLU A O 1
ATOM 1490 N N . GLU A 1 190 ? 3.982 -3.169 10.745 1.00 87.62 190 GLU A N 1
ATOM 1491 C CA . GLU A 1 190 ? 3.211 -1.926 10.880 1.00 87.62 190 GLU A CA 1
ATOM 1492 C C . GLU A 1 190 ? 1.695 -2.167 10.778 1.00 87.62 190 GLU A C 1
ATOM 1494 O O . GLU A 1 190 ? 0.908 -1.596 11.538 1.00 87.62 190 GLU A O 1
ATOM 1499 N N . LEU A 1 191 ? 1.259 -3.067 9.890 1.00 91.12 191 LEU A N 1
ATOM 1500 C CA . LEU A 1 191 ? -0.153 -3.436 9.768 1.00 91.12 191 LEU A CA 1
ATOM 1501 C C . LEU A 1 191 ? -0.693 -4.139 11.022 1.00 91.12 191 LEU A C 1
ATOM 1503 O O . LEU A 1 191 ? -1.886 -4.015 11.296 1.00 91.12 191 LEU A O 1
ATOM 1507 N N . LYS A 1 192 ? 0.140 -4.842 11.804 1.00 90.88 192 LYS A N 1
ATOM 1508 C CA . LYS A 1 192 ? -0.275 -5.494 13.064 1.00 90.88 192 LYS A CA 1
ATOM 1509 C C . LYS A 1 192 ? -0.553 -4.509 14.199 1.00 90.88 192 LYS A C 1
ATOM 1511 O O . LYS A 1 192 ? -1.275 -4.862 15.127 1.00 90.88 192 LYS A O 1
ATOM 1516 N N . ILE A 1 193 ? -0.030 -3.285 14.136 1.00 86.88 193 ILE A N 1
ATOM 1517 C CA . ILE A 1 193 ? -0.286 -2.246 15.149 1.00 86.88 193 ILE A CA 1
ATOM 1518 C C . ILE A 1 193 ? -1.731 -1.731 15.037 1.00 86.88 193 ILE A C 1
ATOM 1520 O O . ILE A 1 193 ? -2.387 -1.413 16.034 1.00 86.88 193 ILE A O 1
ATOM 1524 N N . GLY A 1 194 ? -2.248 -1.676 13.809 1.00 85.12 194 GLY A N 1
ATOM 1525 C CA . GLY A 1 194 ? -3.523 -1.050 13.487 1.00 85.12 194 GLY A CA 1
ATOM 1526 C C . GLY A 1 194 ? -4.766 -1.642 14.165 1.00 85.12 194 GLY A C 1
ATOM 1527 O O . GLY A 1 194 ? -5.577 -0.855 14.656 1.00 85.12 194 GLY A O 1
ATOM 1528 N N . PRO A 1 195 ? -4.971 -2.973 14.259 1.00 87.38 195 PRO A N 1
ATOM 1529 C CA . PRO A 1 195 ? -6.168 -3.537 14.880 1.00 87.38 195 PRO A CA 1
ATOM 1530 C C . PRO A 1 195 ? -6.293 -3.135 16.351 1.00 87.38 195 PRO A C 1
ATOM 1532 O O . PRO A 1 195 ? -7.356 -2.682 16.764 1.00 87.38 195 PRO A O 1
ATOM 1535 N N . THR A 1 196 ? -5.202 -3.209 17.118 1.00 86.94 196 THR A N 1
ATOM 1536 C CA . THR A 1 196 ? -5.187 -2.799 18.530 1.00 86.94 196 THR A CA 1
ATOM 1537 C C . THR A 1 196 ? -5.443 -1.300 18.671 1.00 86.94 196 THR A C 1
ATOM 1539 O O . THR A 1 196 ? -6.333 -0.897 19.416 1.00 86.94 196 THR A O 1
ATOM 1542 N N . ALA A 1 197 ? -4.738 -0.466 17.899 1.00 83.25 197 ALA A N 1
ATOM 1543 C CA . ALA A 1 197 ? -4.898 0.988 17.955 1.00 83.25 197 ALA A CA 1
ATOM 1544 C C . ALA A 1 197 ? -6.318 1.446 17.569 1.00 83.25 197 ALA A C 1
ATOM 1546 O O . ALA A 1 197 ? -6.878 2.361 18.175 1.00 83.25 197 ALA A O 1
ATOM 1547 N N . THR A 1 198 ? -6.928 0.791 16.579 1.00 83.31 198 THR A N 1
ATOM 1548 C CA . THR A 1 198 ? -8.298 1.094 16.147 1.00 83.31 198 THR A CA 1
ATOM 1549 C C . THR A 1 198 ? -9.346 0.609 17.147 1.00 83.31 198 THR A C 1
ATOM 1551 O O . THR A 1 198 ? -10.316 1.327 17.374 1.00 83.31 198 THR A O 1
ATOM 1554 N N . VAL A 1 199 ? -9.150 -0.539 17.807 1.00 85.06 199 VAL A N 1
ATOM 1555 C CA . VAL A 1 199 ? -10.021 -0.988 18.912 1.00 85.06 199 VAL A CA 1
ATOM 1556 C C . VAL A 1 199 ? -9.939 -0.030 20.096 1.00 85.06 199 VAL A C 1
ATOM 1558 O O . VAL A 1 199 ? -10.976 0.415 20.584 1.00 85.06 199 VAL A O 1
ATOM 1561 N N . ASP A 1 200 ? -8.733 0.354 20.516 1.00 84.44 200 ASP A N 1
ATOM 1562 C CA . ASP A 1 200 ? -8.539 1.348 21.576 1.00 84.44 200 ASP A CA 1
ATOM 1563 C C . ASP A 1 200 ? -9.259 2.656 21.242 1.00 84.44 200 ASP A C 1
ATOM 1565 O O . ASP A 1 200 ? -9.889 3.265 22.110 1.00 84.44 200 ASP A O 1
ATOM 1569 N N . LYS A 1 201 ? -9.232 3.075 19.972 1.00 80.25 201 LYS A N 1
ATOM 1570 C CA . LYS A 1 201 ? -9.983 4.248 19.533 1.00 80.25 201 LYS A CA 1
ATOM 1571 C C . LYS A 1 201 ? -11.499 4.048 19.617 1.00 80.25 201 LYS A C 1
ATOM 1573 O O . LYS A 1 201 ? -12.191 4.949 20.093 1.00 80.25 201 LYS A O 1
ATOM 1578 N N . LEU A 1 202 ? -12.020 2.907 19.165 1.00 75.50 202 LEU A N 1
ATOM 1579 C CA . LEU A 1 202 ? -13.453 2.587 19.234 1.00 75.50 202 LEU A CA 1
ATOM 1580 C C . LEU A 1 202 ? -13.959 2.524 20.684 1.00 75.50 202 LEU A C 1
ATOM 1582 O O . LEU A 1 202 ? -15.097 2.893 20.950 1.00 75.50 202 LEU A O 1
ATOM 1586 N N . LEU A 1 203 ? -13.093 2.138 21.624 1.00 83.88 203 LEU A N 1
ATOM 1587 C CA . LEU A 1 203 ? -13.348 2.156 23.067 1.00 83.88 203 LEU A CA 1
ATOM 1588 C C . LEU A 1 203 ? -13.061 3.518 23.730 1.00 83.88 203 LEU A C 1
ATOM 1590 O O . LEU A 1 203 ? -13.052 3.608 24.954 1.00 83.88 203 LEU A O 1
ATOM 1594 N N . ASN A 1 204 ? -12.800 4.572 22.947 1.00 81.69 204 ASN A N 1
ATOM 1595 C CA . ASN A 1 204 ? -12.438 5.918 23.413 1.00 81.69 204 ASN A CA 1
ATOM 1596 C C . ASN A 1 204 ? -11.198 5.991 24.331 1.00 81.69 204 ASN A C 1
ATOM 1598 O O . ASN A 1 204 ? -11.041 6.950 25.079 1.00 81.69 204 ASN A O 1
ATOM 1602 N N . LYS A 1 205 ? -10.279 5.023 24.239 1.00 80.25 205 LYS A N 1
ATOM 1603 C CA . LYS A 1 205 ? -9.009 4.998 24.989 1.00 80.25 205 LYS A CA 1
ATOM 1604 C C . LYS A 1 205 ? -7.867 5.751 24.299 1.00 80.25 205 LYS A C 1
ATOM 1606 O O . LYS A 1 205 ? -6.875 6.071 24.943 1.00 80.25 205 LYS A O 1
ATOM 1611 N N . ARG A 1 206 ? -7.986 6.015 22.995 1.00 78.44 206 ARG A N 1
ATOM 1612 C CA . ARG A 1 206 ? -6.997 6.736 22.170 1.00 78.44 206 ARG A CA 1
ATOM 1613 C C . ARG A 1 206 ? -7.672 7.711 21.210 1.00 78.44 206 ARG A C 1
ATOM 1615 O O . ARG A 1 206 ? -8.888 7.658 21.002 1.00 78.44 206 ARG A O 1
ATOM 1622 N N . ARG A 1 207 ? -6.897 8.600 20.590 1.00 75.56 207 ARG A N 1
ATOM 1623 C CA . ARG A 1 207 ? -7.338 9.485 19.500 1.00 75.56 207 ARG A CA 1
ATOM 1624 C C . ARG A 1 207 ? -6.910 8.912 18.151 1.00 75.56 207 ARG A C 1
ATOM 1626 O O . ARG A 1 207 ? -5.968 8.137 18.056 1.00 75.56 207 ARG A O 1
ATOM 1633 N N . TRP A 1 208 ? -7.588 9.332 17.081 1.00 72.38 208 TRP A N 1
ATOM 1634 C CA . TRP A 1 208 ? -7.189 8.965 15.716 1.00 72.38 208 TRP A CA 1
ATOM 1635 C C . TRP A 1 208 ? -5.796 9.486 15.361 1.00 72.38 208 TRP A C 1
ATOM 1637 O O . TRP A 1 208 ? -5.072 8.806 14.648 1.00 72.38 208 TRP A O 1
ATOM 1647 N N . ALA A 1 209 ? -5.414 10.655 15.885 1.00 73.50 209 ALA A N 1
ATOM 1648 C CA . ALA A 1 209 ? -4.089 11.237 15.676 1.00 73.50 209 ALA A CA 1
ATOM 1649 C C . ALA A 1 209 ? -2.960 10.283 16.096 1.00 73.50 209 ALA A C 1
ATOM 1651 O O . ALA A 1 209 ? -1.975 10.165 15.377 1.00 73.50 209 ALA A O 1
ATOM 1652 N N . ASP A 1 210 ? -3.160 9.538 17.185 1.00 72.88 210 ASP A N 1
ATOM 1653 C CA . ASP A 1 210 ? -2.163 8.627 17.751 1.00 72.88 210 ASP A CA 1
ATOM 1654 C C . ASP A 1 210 ? -1.848 7.445 16.795 1.00 72.88 210 ASP A C 1
ATOM 1656 O O . ASP A 1 210 ? -0.776 6.846 16.846 1.00 72.88 210 ASP A O 1
ATOM 1660 N N . LEU A 1 211 ? -2.756 7.108 15.864 1.00 72.56 211 LEU A N 1
ATOM 1661 C CA . LEU A 1 211 ? -2.499 6.110 14.812 1.00 72.56 211 LEU A CA 1
ATOM 1662 C C . LEU A 1 211 ? -1.466 6.608 13.785 1.00 72.56 211 LEU A C 1
ATOM 1664 O O . LEU A 1 211 ? -0.714 5.805 13.222 1.00 72.56 211 LEU A O 1
ATOM 1668 N N . PHE A 1 212 ? -1.439 7.923 13.560 1.00 71.88 212 PHE A N 1
ATOM 1669 C CA . PHE A 1 212 ? -0.640 8.614 12.547 1.00 71.88 212 PHE A CA 1
ATOM 1670 C C . PHE A 1 212 ? 0.609 9.287 13.126 1.00 71.88 212 PHE A C 1
ATOM 1672 O O . PHE A 1 212 ? 1.264 10.061 12.429 1.00 71.88 212 PHE A O 1
ATOM 1679 N N . GLU A 1 213 ? 0.940 9.014 14.388 1.00 71.56 213 GLU A N 1
ATOM 1680 C CA . GLU A 1 213 ? 2.194 9.473 14.974 1.00 71.56 213 GLU A CA 1
ATOM 1681 C C . GLU A 1 213 ? 3.391 8.912 14.201 1.00 71.56 213 GLU A C 1
ATOM 1683 O O . GLU A 1 213 ? 3.383 7.779 13.705 1.00 71.56 213 GLU A O 1
ATOM 1688 N N . ASN A 1 214 ? 4.422 9.746 14.071 1.00 69.38 214 ASN A N 1
ATOM 1689 C CA . ASN A 1 214 ? 5.641 9.359 13.383 1.00 69.38 214 ASN A CA 1
ATOM 1690 C C . ASN A 1 214 ? 6.355 8.263 14.172 1.00 69.38 214 ASN A C 1
ATOM 1692 O O . ASN A 1 214 ? 6.482 8.330 15.392 1.00 69.38 214 ASN A O 1
ATOM 1696 N N . THR A 1 215 ? 6.881 7.281 13.453 1.00 67.81 215 T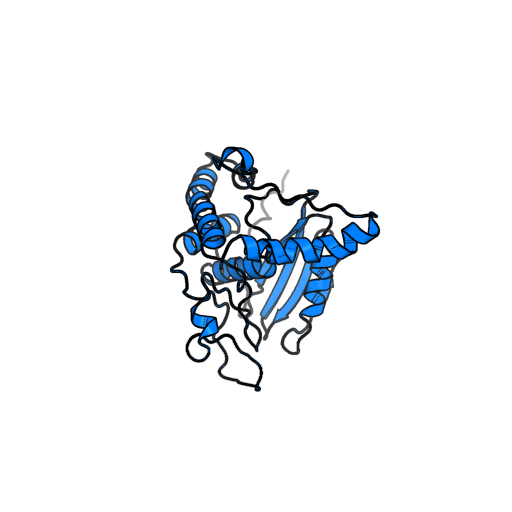HR A N 1
ATOM 1697 C CA . THR A 1 215 ? 7.789 6.290 14.024 1.00 67.81 215 THR A CA 1
ATOM 1698 C C . THR A 1 215 ? 9.134 6.934 14.337 1.00 67.81 215 THR A C 1
ATOM 1700 O O . THR A 1 215 ? 9.697 7.623 13.481 1.00 67.81 215 THR A O 1
ATOM 1703 N N . GLU A 1 216 ? 9.697 6.651 15.511 1.00 69.44 216 GLU A N 1
ATOM 1704 C CA . GLU A 1 216 ? 11.077 7.017 15.851 1.00 69.44 216 GLU A CA 1
ATOM 1705 C C . GLU A 1 216 ? 12.089 6.136 15.100 1.00 69.44 216 GLU A C 1
ATOM 1707 O O . GLU A 1 216 ? 12.784 5.311 15.684 1.00 69.44 216 GLU A O 1
ATOM 1712 N N . PHE A 1 217 ? 12.168 6.290 13.776 1.00 65.19 217 PHE A N 1
ATOM 1713 C CA . PHE A 1 217 ? 12.965 5.425 12.901 1.00 65.19 217 PHE A CA 1
ATOM 1714 C C . PHE A 1 217 ? 14.425 5.278 13.357 1.00 65.19 217 PHE A C 1
ATOM 1716 O O . PHE A 1 217 ? 14.944 4.168 13.358 1.00 65.19 217 PHE A O 1
ATOM 1723 N N . PHE A 1 218 ? 15.065 6.374 13.783 1.00 64.50 218 PHE A N 1
ATOM 1724 C CA . PHE A 1 218 ? 16.469 6.389 14.225 1.00 64.50 218 PHE A CA 1
ATOM 1725 C C . PHE A 1 218 ? 16.704 5.779 15.617 1.00 64.50 218 PHE A C 1
ATOM 1727 O O . PHE A 1 218 ? 17.854 5.573 16.007 1.00 64.50 218 PHE A O 1
ATOM 1734 N N . SER A 1 219 ? 15.634 5.428 16.328 1.00 65.56 219 SER A N 1
ATOM 1735 C CA . SER A 1 219 ? 15.676 4.702 17.601 1.00 65.56 219 SER A CA 1
ATOM 1736 C C . SER A 1 219 ? 15.331 3.214 17.434 1.00 65.56 219 SER A C 1
ATOM 1738 O O . SER A 1 219 ? 15.549 2.429 18.353 1.00 65.56 219 SER A O 1
ATOM 1740 N N . GLN A 1 220 ? 14.782 2.804 16.283 1.00 66.31 220 GLN A N 1
ATOM 1741 C CA . GLN A 1 220 ? 14.230 1.456 16.074 1.00 66.31 220 GLN A CA 1
ATOM 1742 C C . GLN A 1 220 ? 15.284 0.386 15.781 1.00 66.31 220 GLN A C 1
ATOM 1744 O O . GLN A 1 220 ? 15.074 -0.789 16.079 1.00 66.31 220 GLN A O 1
ATOM 1749 N N . TYR A 1 221 ? 16.411 0.773 15.189 1.00 66.12 221 TYR A N 1
ATOM 1750 C CA . TYR A 1 221 ? 17.468 -0.137 14.766 1.00 66.12 221 TYR A CA 1
ATOM 1751 C C . TYR A 1 221 ? 18.789 0.178 15.466 1.00 66.12 221 TYR A C 1
ATOM 1753 O O . TYR A 1 221 ? 19.109 1.323 15.775 1.00 66.12 221 TYR A O 1
ATOM 1761 N N . LYS A 1 222 ? 19.594 -0.865 15.693 1.00 56.44 222 LYS A N 1
ATOM 1762 C CA . LYS A 1 222 ? 20.919 -0.737 16.318 1.00 56.44 222 LYS A CA 1
ATOM 1763 C C . LYS A 1 222 ? 21.963 -0.115 15.381 1.00 56.44 222 LYS A C 1
ATOM 1765 O O . LYS A 1 222 ? 22.922 0.491 15.847 1.00 56.44 222 LYS A O 1
ATOM 1770 N N . TYR A 1 223 ? 21.793 -0.291 14.073 1.00 55.34 223 TYR A N 1
ATOM 1771 C CA . TYR A 1 223 ? 22.744 0.133 13.048 1.00 55.34 223 TYR A CA 1
ATOM 1772 C C . TYR A 1 223 ? 22.006 0.780 11.877 1.00 55.34 223 TYR A C 1
ATOM 1774 O O . TYR A 1 223 ? 20.905 0.352 11.530 1.00 55.34 223 TYR A O 1
ATOM 1782 N N . TYR A 1 224 ? 22.642 1.769 11.245 1.00 59.84 224 TYR A N 1
ATOM 1783 C CA . TYR A 1 224 ? 22.112 2.492 10.089 1.00 59.84 224 TYR A CA 1
ATOM 1784 C C . TYR A 1 224 ? 23.185 2.632 9.015 1.00 59.84 224 TYR A C 1
ATOM 1786 O O . TYR A 1 224 ? 24.362 2.819 9.325 1.00 59.84 224 TYR A O 1
ATOM 1794 N N . LEU A 1 225 ? 22.761 2.593 7.752 1.00 52.12 225 LEU A N 1
ATOM 1795 C CA . LEU A 1 225 ? 23.591 2.967 6.614 1.00 52.12 225 LEU A CA 1
ATOM 1796 C C . LEU A 1 225 ? 23.165 4.355 6.131 1.00 52.12 225 LEU A C 1
ATOM 1798 O O . LEU A 1 225 ? 22.010 4.552 5.756 1.00 52.12 225 LEU A O 1
ATOM 1802 N N . VAL A 1 226 ? 24.098 5.306 6.129 1.00 62.09 226 VAL A N 1
ATOM 1803 C CA . VAL A 1 226 ? 23.862 6.661 5.618 1.00 62.09 226 VAL A CA 1
ATOM 1804 C C . VAL A 1 226 ? 24.381 6.741 4.188 1.00 62.09 226 VAL A C 1
ATOM 1806 O O . VAL A 1 226 ? 25.571 6.559 3.941 1.00 62.09 226 VAL A O 1
ATOM 1809 N N . LEU A 1 227 ? 23.482 7.018 3.245 1.00 51.88 227 LEU A N 1
ATOM 1810 C CA . LEU A 1 227 ? 23.831 7.248 1.848 1.00 51.88 227 LEU A CA 1
ATOM 1811 C C . LEU A 1 227 ? 23.843 8.752 1.582 1.00 51.88 227 LEU A C 1
ATOM 1813 O O . LEU A 1 227 ? 22.829 9.423 1.766 1.00 51.88 227 LEU A O 1
ATOM 1817 N N . MET A 1 228 ? 24.985 9.271 1.138 1.00 57.34 228 MET A N 1
ATOM 1818 C CA . MET A 1 228 ? 25.146 10.676 0.769 1.00 57.34 228 MET A CA 1
ATOM 1819 C C . MET A 1 228 ? 25.378 10.784 -0.735 1.00 57.34 228 MET A C 1
ATOM 1821 O O . MET A 1 228 ? 26.257 10.117 -1.277 1.00 57.34 228 MET A O 1
ATOM 1825 N N . ALA A 1 229 ? 24.592 11.631 -1.395 1.00 58.69 229 ALA A N 1
ATOM 1826 C CA . ALA A 1 229 ? 24.784 12.013 -2.787 1.00 58.69 229 ALA A CA 1
ATOM 1827 C C . ALA A 1 229 ? 25.031 13.522 -2.842 1.00 58.69 229 ALA A C 1
ATOM 1829 O O . ALA A 1 229 ? 24.273 14.294 -2.254 1.00 58.69 229 ALA A O 1
ATOM 1830 N N . SER A 1 230 ? 26.095 13.929 -3.527 1.00 62.47 230 SER A N 1
ATOM 1831 C CA . SER A 1 230 ? 26.418 15.329 -3.790 1.00 62.47 230 SER A CA 1
ATOM 1832 C C . SER A 1 230 ? 26.137 15.664 -5.253 1.00 62.47 230 SER A C 1
ATOM 1834 O O . SER A 1 230 ? 26.327 14.837 -6.145 1.00 62.47 230 SER A O 1
ATOM 1836 N N . PHE A 1 231 ? 25.672 16.888 -5.489 1.00 68.81 231 PHE A N 1
ATOM 1837 C CA . PHE A 1 231 ? 25.332 17.401 -6.814 1.00 68.81 231 PHE A CA 1
ATOM 1838 C C . PHE A 1 231 ? 26.045 18.733 -7.031 1.00 68.81 231 PHE A C 1
ATOM 1840 O O . PHE A 1 231 ? 26.312 19.456 -6.071 1.00 68.81 231 PHE A O 1
ATOM 1847 N N . VAL A 1 232 ? 26.368 19.042 -8.287 1.00 78.88 232 VAL A N 1
ATOM 1848 C CA . VAL A 1 232 ? 27.096 20.269 -8.649 1.00 78.88 232 VAL A CA 1
ATOM 1849 C C . VAL A 1 232 ? 26.172 21.489 -8.594 1.00 78.88 232 VAL A C 1
ATOM 1851 O O . VAL A 1 232 ? 26.606 22.568 -8.197 1.00 78.88 232 VAL A O 1
ATOM 1854 N N . SER A 1 233 ? 24.891 21.316 -8.929 1.00 77.06 233 SER A N 1
ATOM 1855 C CA . SER A 1 233 ? 23.875 22.370 -8.892 1.00 77.06 233 SER A CA 1
ATOM 1856 C C . SER A 1 233 ? 22.520 21.868 -8.353 1.00 77.06 233 SER A C 1
ATOM 1858 O O . SER A 1 233 ? 22.263 20.657 -8.344 1.00 77.06 233 SER A O 1
ATOM 1860 N N . PRO A 1 234 ? 21.615 22.772 -7.923 1.00 70.56 234 PRO A N 1
ATOM 1861 C CA . PRO A 1 234 ? 20.240 22.411 -7.565 1.00 70.56 234 PRO A CA 1
ATOM 1862 C C . PRO A 1 234 ? 19.446 21.783 -8.723 1.00 70.56 234 PRO A C 1
ATOM 1864 O O . PRO A 1 234 ? 18.624 20.894 -8.492 1.00 70.56 234 PRO A O 1
ATOM 1867 N N . ASP A 1 235 ? 19.711 22.199 -9.965 1.00 72.50 235 ASP A N 1
ATOM 1868 C CA . ASP A 1 235 ? 19.072 21.629 -11.156 1.00 72.50 235 ASP A CA 1
ATOM 1869 C C . ASP A 1 235 ? 19.518 20.178 -11.381 1.00 72.50 235 ASP A C 1
ATOM 1871 O O . ASP A 1 235 ? 18.685 19.305 -11.643 1.00 72.50 235 ASP A O 1
ATOM 1875 N N . ASP A 1 236 ? 20.807 19.885 -11.175 1.00 66.12 236 ASP A N 1
ATOM 1876 C CA . ASP A 1 236 ? 21.319 18.512 -11.214 1.00 66.12 236 ASP A CA 1
ATOM 1877 C C . ASP A 1 236 ? 20.675 17.650 -10.126 1.00 66.12 236 ASP A C 1
ATOM 1879 O O . ASP A 1 236 ? 20.284 16.511 -10.382 1.00 66.12 236 ASP A O 1
ATOM 1883 N N . GLN A 1 237 ? 20.500 18.182 -8.914 1.00 61.22 237 GLN A N 1
ATOM 1884 C CA . GLN A 1 237 ? 19.818 17.458 -7.843 1.00 61.22 237 GLN A CA 1
ATOM 1885 C C . GLN A 1 237 ? 18.387 17.078 -8.244 1.00 61.22 237 GLN A C 1
ATOM 1887 O O . GLN A 1 237 ? 17.959 15.944 -8.007 1.00 61.22 237 GLN A O 1
ATOM 1892 N N . LEU A 1 238 ? 17.635 17.987 -8.866 1.00 65.88 238 LEU A N 1
ATOM 1893 C CA . LEU A 1 238 ? 16.255 17.718 -9.273 1.00 65.88 238 LEU A CA 1
ATOM 1894 C C . LEU A 1 238 ? 16.183 16.662 -10.388 1.00 65.88 238 LEU A C 1
ATOM 1896 O O . LEU A 1 238 ? 15.306 15.800 -10.362 1.00 65.88 238 LEU A O 1
ATOM 1900 N N . GLN A 1 239 ? 17.141 16.676 -11.319 1.00 69.19 239 GLN A N 1
ATOM 1901 C CA . GLN A 1 239 ? 17.230 15.685 -12.394 1.00 69.19 239 GLN A CA 1
ATOM 1902 C C . GLN A 1 239 ? 17.678 14.301 -11.898 1.00 69.19 239 GLN A C 1
ATOM 1904 O O . GLN A 1 239 ? 17.172 13.276 -12.363 1.00 69.19 239 GLN A O 1
ATOM 1909 N N . TRP A 1 240 ? 18.622 14.251 -10.954 1.00 60.81 240 TRP A N 1
ATOM 1910 C CA . TRP A 1 240 ? 19.294 13.010 -10.565 1.00 60.81 240 TRP A CA 1
ATOM 1911 C C . TRP A 1 240 ? 18.762 12.367 -9.284 1.00 60.81 240 TRP A C 1
ATOM 1913 O O . TRP A 1 240 ? 18.922 11.154 -9.121 1.00 60.81 240 TRP A O 1
ATOM 1923 N N . SER A 1 241 ? 18.084 13.114 -8.408 1.00 63.81 241 SER A N 1
ATOM 1924 C CA . SER A 1 241 ? 17.503 12.592 -7.158 1.00 63.81 241 SER A CA 1
ATOM 1925 C C . SER A 1 241 ? 16.590 11.387 -7.393 1.00 63.81 241 SER A C 1
ATOM 1927 O O . SER A 1 241 ? 16.797 10.337 -6.789 1.00 63.81 241 SER A O 1
ATOM 1929 N N . GLY A 1 242 ? 15.657 11.473 -8.346 1.00 62.12 242 GLY A N 1
ATOM 1930 C CA . GLY A 1 242 ? 14.758 10.360 -8.665 1.00 62.12 242 GLY A CA 1
ATOM 1931 C C . GLY A 1 242 ? 15.498 9.116 -9.172 1.00 62.12 242 GLY A C 1
ATOM 1932 O O . GLY A 1 242 ? 15.145 7.983 -8.831 1.00 62.12 242 GLY A O 1
ATOM 1933 N N . ARG A 1 243 ? 16.579 9.304 -9.943 1.00 63.97 243 ARG A N 1
ATOM 1934 C CA . ARG A 1 243 ? 17.419 8.193 -10.408 1.00 63.97 243 ARG A CA 1
ATOM 1935 C C . ARG A 1 243 ? 18.181 7.559 -9.252 1.00 63.97 243 ARG A C 1
ATOM 1937 O O . ARG A 1 243 ? 18.211 6.333 -9.180 1.00 63.97 243 ARG A O 1
ATOM 1944 N N . PHE A 1 244 ? 18.747 8.362 -8.356 1.00 63.03 244 PHE A N 1
ATOM 1945 C CA . PHE A 1 244 ? 19.409 7.881 -7.147 1.00 63.03 244 PHE A CA 1
ATOM 1946 C C . PHE A 1 244 ? 18.441 7.071 -6.272 1.00 63.03 244 PHE A C 1
ATOM 1948 O O . PHE A 1 244 ? 18.693 5.895 -6.012 1.00 63.03 244 PHE A O 1
ATOM 1955 N N . GLU A 1 245 ? 17.280 7.638 -5.931 1.00 61.84 245 GLU A N 1
ATOM 1956 C CA . GLU A 1 245 ? 16.248 6.980 -5.117 1.00 61.84 245 GLU A CA 1
ATOM 1957 C C . GLU A 1 245 ? 15.787 5.646 -5.717 1.00 61.84 245 GLU A C 1
ATOM 1959 O O . GLU A 1 245 ? 15.687 4.641 -5.012 1.00 61.84 245 GLU A O 1
ATOM 1964 N N . SER A 1 246 ? 15.577 5.595 -7.037 1.00 62.91 246 SER A N 1
ATOM 1965 C CA . SER A 1 246 ? 15.135 4.375 -7.727 1.00 62.91 246 SER A CA 1
ATOM 1966 C C . SER A 1 246 ? 16.130 3.211 -7.645 1.00 62.91 246 SER A C 1
ATOM 1968 O O . SER A 1 246 ? 15.742 2.059 -7.857 1.00 62.91 246 SER A O 1
ATOM 1970 N N . ARG A 1 247 ? 17.409 3.493 -7.354 1.00 67.88 247 ARG A N 1
ATOM 1971 C CA . ARG A 1 247 ? 18.484 2.497 -7.291 1.00 67.88 247 ARG A CA 1
ATOM 1972 C C . ARG A 1 247 ? 18.784 2.015 -5.878 1.00 67.88 247 ARG A C 1
ATOM 1974 O O . ARG A 1 247 ? 19.359 0.937 -5.750 1.00 67.88 247 ARG A O 1
ATOM 1981 N N . ILE A 1 248 ? 18.336 2.732 -4.843 1.00 66.31 248 ILE A N 1
ATOM 1982 C CA . ILE A 1 248 ? 18.547 2.358 -3.434 1.00 66.31 248 ILE A CA 1
ATOM 1983 C C . ILE A 1 248 ? 18.058 0.931 -3.164 1.00 66.31 248 ILE A C 1
ATOM 1985 O O . ILE A 1 248 ? 18.734 0.168 -2.481 1.00 66.31 248 ILE A O 1
ATOM 1989 N N . ARG A 1 249 ? 16.941 0.516 -3.773 1.00 67.31 249 ARG A N 1
ATOM 1990 C CA . ARG A 1 249 ? 16.404 -0.845 -3.610 1.00 67.31 249 ARG A CA 1
ATOM 1991 C C . ARG A 1 249 ? 17.382 -1.960 -3.999 1.00 67.31 249 ARG A C 1
ATOM 1993 O O . ARG A 1 249 ? 17.285 -3.050 -3.455 1.00 67.31 249 ARG A O 1
ATOM 2000 N N . HIS A 1 250 ? 18.328 -1.706 -4.907 1.00 71.00 250 HIS A N 1
ATOM 2001 C CA . HIS A 1 250 ? 19.324 -2.708 -5.299 1.00 71.00 250 HIS A CA 1
ATOM 2002 C C . HIS A 1 250 ? 20.360 -2.969 -4.197 1.00 71.00 250 HIS A C 1
ATOM 2004 O O . HIS A 1 250 ? 20.966 -4.033 -4.189 1.00 71.00 250 HIS A O 1
ATOM 2010 N N . LEU A 1 251 ? 20.528 -2.040 -3.248 1.00 62.09 251 LEU A N 1
ATOM 2011 C CA . LEU A 1 251 ? 21.375 -2.229 -2.065 1.00 62.09 251 LEU A CA 1
ATOM 2012 C C . LEU A 1 251 ? 20.699 -3.096 -0.993 1.00 62.09 251 LEU A C 1
ATOM 2014 O O . LEU A 1 251 ? 21.381 -3.667 -0.152 1.00 62.09 251 LEU A O 1
ATOM 2018 N N . ILE A 1 252 ? 19.365 -3.187 -1.013 1.00 61.66 252 ILE A N 1
ATOM 2019 C CA . ILE A 1 252 ? 18.565 -3.873 0.015 1.00 61.66 252 ILE A CA 1
ATOM 2020 C C . ILE A 1 252 ? 18.515 -5.398 -0.229 1.00 61.66 252 ILE A C 1
ATOM 2022 O O . ILE A 1 252 ? 18.130 -6.146 0.666 1.00 61.66 252 ILE A O 1
ATOM 2026 N N . GLY A 1 253 ? 18.963 -5.870 -1.402 1.00 54.66 253 GLY A N 1
ATOM 2027 C CA . GLY A 1 253 ? 18.831 -7.265 -1.838 1.00 54.66 253 GLY A CA 1
ATOM 2028 C C . GLY A 1 253 ? 17.395 -7.590 -2.276 1.00 54.66 253 GLY A C 1
ATOM 2029 O O . GLY A 1 253 ? 16.433 -7.096 -1.682 1.00 54.66 253 GLY A O 1
ATOM 2030 N N . GLN A 1 254 ? 17.246 -8.367 -3.355 1.00 50.44 254 GLN A N 1
ATOM 2031 C CA . GLN A 1 254 ? 15.948 -8.885 -3.815 1.00 50.44 254 GLN A CA 1
ATOM 2032 C C . GLN A 1 254 ? 15.727 -10.307 -3.316 1.00 50.44 254 GLN A C 1
ATOM 2034 O O . GLN A 1 254 ? 16.686 -11.103 -3.417 1.00 50.44 254 GLN A O 1
#

Nearest PDB structures (foldseek):
  1f5a-assembly1_A  TM=6.978E-01  e=6.910E-26  Bos taurus
  2hhp-assembly1_A  TM=6.540E-01  e=7.623E-23  Saccharomyces cerevisiae
  2q66-assembly1_A  TM=6.529E-01  e=7.277E-22  Saccharomyces cerevisiae
  7q74-assembly2_B  TM=6.452E-01  e=2.851E-21  Schizosaccharomyces pombe 972h-
  7q72-assembly2_B  TM=6.427E-01  e=4.071E-21  Schizosaccharomyces pombe 972h-

Foldseek 3Di:
DDDDDDDDDPDDDDDPADEAEAEDEDEPVCPVVVVVVVVVVPDPQKPPFDWQCPDPWTWTWIQGNRHIYIYTYDYDPDPDQLDQPQEDLLQLHDHRVLVRLLLLLLCVVPVPDDPLVSQLSSLVPLLPPPPPPERENDDDDPDCPVDDAQDVVPDVLSVPATHFYWDHDPSIDGRRSLHDPVSVVSVSVLSNVRNVQSVCVVVVNDDPVVNSHHDPVVVPDPDDDDDDDDDPDPVRCVVCVSVVSSCVSVVVPD

Radius of gyration: 20.98 Å; Cα contacts (8 Å, |Δi|>4): 301; chains: 1; bounding box: 70×49×52 Å

pLDDT: mean 70.05, std 19.36, range [21.52, 97.81]